Protein AF-A0A954K7S7-F1 (afdb_monomer)

Nearest PDB structures (foldseek):
  7drk-assembly1_B  TM=3.035E-01  e=7.568E+00  Staphylococcus aureus subsp. aureus N315

Radius of gyration: 36.59 Å; Cα contacts (8 Å, |Δi|>4): 71; chains: 1; bounding box: 50×105×91 Å

Mean predicted aligned error: 18.54 Å

Structure (mmCIF, N/CA/C/O backbone):
data_AF-A0A954K7S7-F1
#
_entry.id   AF-A0A954K7S7-F1
#
loop_
_atom_site.group_PDB
_atom_site.id
_atom_site.type_symbol
_atom_site.label_atom_id
_atom_site.label_alt_id
_atom_site.label_comp_id
_atom_site.label_asym_id
_atom_site.label_entity_id
_atom_site.label_seq_id
_atom_site.pdbx_PDB_ins_code
_atom_site.Cartn_x
_atom_site.Cartn_y
_atom_site.Cartn_z
_atom_site.occupancy
_atom_site.B_iso_or_equiv
_atom_site.auth_seq_id
_atom_site.auth_comp_id
_atom_site.auth_asym_id
_atom_site.auth_atom_id
_atom_site.pdbx_PDB_model_num
ATOM 1 N N . MET A 1 1 ? 0.481 -88.539 0.324 1.00 38.28 1 MET A N 1
ATOM 2 C CA . MET A 1 1 ? 1.308 -88.584 1.543 1.00 38.28 1 MET A CA 1
ATOM 3 C C . MET A 1 1 ? 0.920 -87.387 2.397 1.00 38.28 1 MET A C 1
ATOM 5 O O . MET A 1 1 ? 1.025 -86.271 1.916 1.00 38.28 1 MET A O 1
ATOM 9 N N . THR A 1 2 ? 0.367 -87.703 3.575 1.00 41.34 2 THR A N 1
ATOM 10 C CA . THR A 1 2 ? 0.118 -86.882 4.782 1.00 41.34 2 THR A CA 1
ATOM 11 C C . THR A 1 2 ? -0.777 -85.637 4.695 1.00 41.34 2 THR A C 1
ATOM 13 O O . THR A 1 2 ? -0.313 -84.529 4.446 1.00 41.34 2 THR A O 1
ATOM 16 N N . SER A 1 3 ? -2.054 -85.866 5.031 1.00 39.00 3 SER A N 1
ATOM 17 C CA . SER A 1 3 ? -2.906 -84.976 5.835 1.00 39.00 3 SER A CA 1
ATOM 18 C C . SER A 1 3 ? -2.349 -84.777 7.249 1.00 39.00 3 SER A C 1
ATOM 20 O O . SER A 1 3 ? -1.896 -85.757 7.835 1.00 39.00 3 SER A O 1
ATOM 22 N N . THR A 1 4 ? -2.490 -83.555 7.776 1.00 44.28 4 THR A N 1
ATOM 23 C CA . THR A 1 4 ? -2.640 -83.133 9.198 1.00 44.28 4 THR A CA 1
ATOM 24 C C . THR A 1 4 ? -2.685 -81.598 9.145 1.00 44.28 4 THR A C 1
ATOM 26 O O . THR A 1 4 ? -1.728 -81.009 8.659 1.00 44.28 4 THR A O 1
ATOM 29 N N . ASP A 1 5 ? -3.783 -80.870 9.343 1.00 40.69 5 ASP A N 1
ATOM 30 C CA . ASP A 1 5 ? -4.773 -80.799 10.431 1.00 40.69 5 ASP A CA 1
ATOM 31 C C . ASP A 1 5 ? -4.223 -80.209 11.751 1.00 40.69 5 ASP A C 1
ATOM 33 O O . ASP A 1 5 ? -3.168 -80.6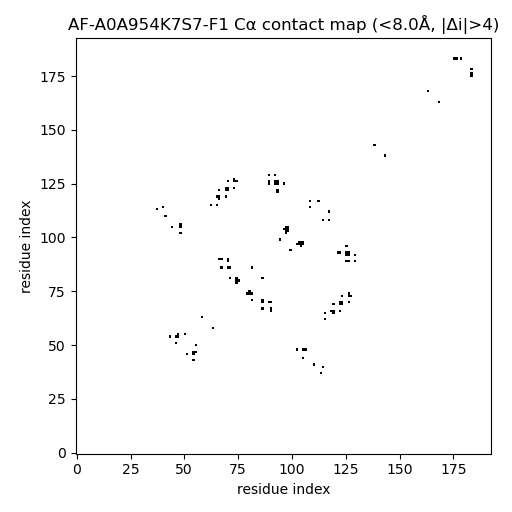40 12.216 1.00 40.69 5 ASP A O 1
ATOM 37 N N . PHE A 1 6 ? -5.008 -79.278 12.329 1.00 40.19 6 PHE A N 1
ATOM 38 C CA . PHE A 1 6 ? -4.901 -78.545 13.620 1.00 40.19 6 PHE A CA 1
ATOM 39 C C . PHE A 1 6 ? -4.020 -77.268 13.740 1.00 40.19 6 PHE A C 1
ATOM 41 O O . PHE A 1 6 ? -2.919 -77.220 13.198 1.00 40.19 6 PHE A O 1
ATOM 48 N N . PRO A 1 7 ? -4.382 -76.291 14.614 1.00 52.44 7 PRO A N 1
ATOM 49 C CA . PRO A 1 7 ? -5.720 -75.734 14.876 1.00 52.44 7 PRO A CA 1
ATOM 50 C C . PRO A 1 7 ? -5.762 -74.193 15.045 1.00 52.44 7 PRO A C 1
ATOM 52 O O . PRO A 1 7 ? -4.754 -73.518 15.244 1.00 52.44 7 PRO A O 1
ATOM 55 N N . VAL A 1 8 ? -6.991 -73.666 15.036 1.00 54.22 8 VAL A N 1
ATOM 56 C CA . VAL A 1 8 ? -7.393 -72.380 15.634 1.00 54.22 8 VAL A CA 1
ATOM 57 C C . VAL A 1 8 ? -6.948 -72.345 17.100 1.00 54.22 8 VAL A C 1
ATOM 59 O O . VAL A 1 8 ? -7.279 -73.262 17.852 1.00 54.22 8 VAL A O 1
ATOM 62 N N . LEU A 1 9 ? -6.210 -71.305 17.494 1.00 50.41 9 LEU A N 1
ATOM 63 C CA . LEU A 1 9 ? -5.845 -71.046 18.884 1.00 50.41 9 LEU A CA 1
ATOM 64 C C . LEU A 1 9 ? -6.322 -69.648 19.286 1.00 50.41 9 LEU A C 1
ATOM 66 O O . LEU A 1 9 ? -6.075 -68.670 18.582 1.00 50.41 9 LEU A O 1
ATOM 70 N N . ASP A 1 10 ? -7.032 -69.651 20.408 1.00 47.59 10 ASP A N 1
ATOM 71 C CA . ASP A 1 10 ? -7.732 -68.583 21.109 1.00 47.59 10 ASP A CA 1
ATOM 72 C C . ASP A 1 10 ? -7.080 -67.193 21.114 1.00 47.59 10 ASP A C 1
ATOM 74 O O . ASP A 1 10 ? -5.886 -67.027 21.375 1.00 47.59 10 ASP A O 1
ATOM 78 N N . ASP A 1 11 ? -7.943 -66.185 20.956 1.00 51.22 11 ASP A N 1
ATOM 79 C CA . ASP A 1 11 ? -7.714 -64.820 21.425 1.00 51.22 11 ASP A CA 1
ATOM 80 C C . ASP A 1 11 ? -7.413 -64.816 22.938 1.00 51.22 11 ASP A C 1
ATOM 82 O O . ASP A 1 11 ? -8.237 -65.281 23.733 1.00 51.22 11 ASP A O 1
ATOM 86 N N . PRO A 1 12 ? -6.291 -64.231 23.392 1.00 61.72 12 PRO A N 1
ATOM 87 C CA . PRO A 1 12 ? -6.108 -63.932 24.803 1.00 61.72 12 PRO A CA 1
ATOM 88 C C . PRO A 1 12 ? -6.821 -62.616 25.177 1.00 61.72 12 PRO A C 1
ATOM 90 O O . PRO A 1 12 ? -6.594 -61.587 24.532 1.00 61.72 12 PRO A O 1
ATOM 93 N N . PRO A 1 13 ? -7.608 -62.569 26.270 1.00 51.72 13 PRO A N 1
ATOM 94 C CA . PRO A 1 13 ? -8.075 -61.312 26.830 1.00 51.72 13 PRO A CA 1
ATOM 95 C C . PRO A 1 13 ? -6.930 -60.708 27.650 1.00 51.72 13 PRO A C 1
ATOM 97 O O . PRO A 1 13 ? -6.697 -61.087 28.795 1.00 51.72 13 PRO A O 1
ATOM 100 N N . SER A 1 14 ? -6.174 -59.782 27.060 1.00 48.06 14 SER A N 1
ATOM 101 C CA . SER A 1 14 ? -5.171 -59.013 27.801 1.00 48.06 14 SER A CA 1
ATOM 102 C C . SER A 1 14 ? -5.760 -57.680 28.244 1.00 48.06 14 SER A C 1
ATOM 104 O O . SER A 1 14 ? -5.663 -56.668 27.548 1.00 48.06 14 SER A O 1
ATOM 106 N N . ASP A 1 15 ? -6.333 -57.697 29.444 1.00 50.06 15 ASP A N 1
ATOM 107 C CA . ASP A 1 15 ? -6.562 -56.519 30.273 1.00 50.06 15 ASP A CA 1
ATOM 108 C C . ASP A 1 15 ? -5.266 -55.698 30.402 1.00 50.06 15 ASP A C 1
ATOM 110 O O . ASP A 1 15 ? -4.279 -56.130 30.999 1.00 50.06 15 ASP A O 1
ATOM 114 N N . ALA A 1 16 ? -5.269 -54.483 29.853 1.00 43.47 16 ALA A N 1
ATOM 115 C CA . ALA A 1 16 ? -4.282 -53.454 30.158 1.00 43.47 16 ALA A CA 1
ATOM 116 C C . ALA A 1 16 ? -4.992 -52.092 30.246 1.00 43.47 16 ALA A C 1
ATOM 118 O O . ALA A 1 16 ? -5.377 -51.521 29.219 1.00 43.47 16 ALA A O 1
ATOM 119 N N . PRO A 1 17 ? -5.165 -51.520 31.452 1.00 42.56 17 PRO A N 1
ATOM 120 C CA . PRO A 1 17 ? -5.790 -50.220 31.610 1.00 42.56 17 PRO A CA 1
ATOM 121 C C . PRO A 1 17 ? -4.769 -49.133 31.260 1.00 42.56 17 PRO A C 1
ATOM 123 O O . PRO A 1 17 ? -4.011 -48.657 32.105 1.00 42.56 17 PRO A O 1
ATOM 126 N N . THR A 1 18 ? -4.750 -48.686 30.005 1.00 51.69 18 THR A N 1
ATOM 127 C CA . THR A 1 18 ? -4.077 -47.428 29.666 1.00 51.69 18 THR A CA 1
ATOM 128 C C . THR A 1 18 ? -4.990 -46.266 30.029 1.00 51.69 18 THR A C 1
ATOM 130 O O . THR A 1 18 ? -5.905 -45.873 29.309 1.00 51.69 18 THR A O 1
ATOM 133 N N . ARG A 1 19 ? -4.706 -45.718 31.210 1.00 42.03 19 ARG A N 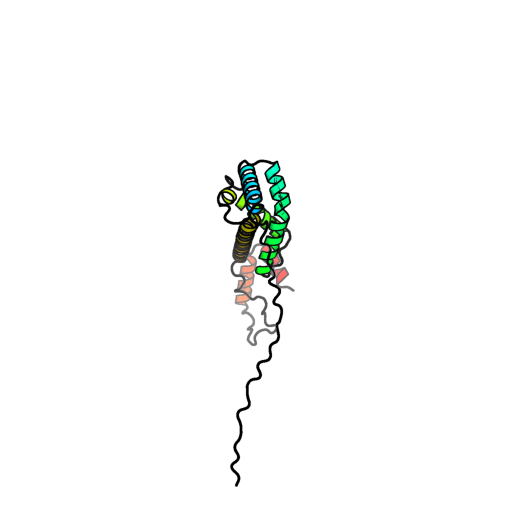1
ATOM 134 C CA . ARG A 1 19 ? -5.168 -44.440 31.751 1.00 42.03 19 ARG A CA 1
ATOM 135 C C . ARG A 1 19 ? -5.074 -43.333 30.687 1.00 42.03 19 ARG A C 1
ATOM 137 O O . ARG A 1 19 ? -4.078 -42.616 30.610 1.00 42.03 19 ARG A O 1
ATOM 144 N N . ARG A 1 20 ? -6.119 -43.155 29.870 1.00 37.41 20 ARG A N 1
ATOM 145 C CA . ARG A 1 20 ? -6.323 -41.921 29.102 1.00 37.41 20 ARG A CA 1
ATOM 146 C C . ARG A 1 20 ? -6.658 -40.834 30.108 1.00 37.41 20 ARG A C 1
ATOM 148 O O . ARG A 1 20 ? -7.805 -40.674 30.507 1.00 37.41 20 ARG A O 1
ATOM 155 N N . SER A 1 21 ? -5.635 -40.095 30.525 1.00 41.69 21 SER A N 1
ATOM 156 C CA . SER A 1 21 ? -5.804 -38.792 31.153 1.00 41.69 21 SER A CA 1
ATOM 157 C C . SER A 1 21 ? -6.687 -37.945 30.240 1.00 41.69 21 SER A C 1
ATOM 159 O O . SER A 1 21 ? -6.243 -37.441 29.207 1.00 41.69 21 SER A O 1
ATOM 161 N N . SER A 1 22 ? -7.955 -37.818 30.613 1.00 41.53 22 SER A N 1
ATOM 162 C CA . SER A 1 22 ? -8.876 -36.811 30.120 1.00 41.53 22 SER A CA 1
ATOM 163 C C . SER A 1 22 ? -8.246 -35.453 30.398 1.00 41.53 22 SER A C 1
ATOM 165 O O . SER A 1 22 ? -8.352 -34.902 31.494 1.00 41.53 22 SER A O 1
ATOM 167 N N . LYS A 1 23 ? -7.526 -34.927 29.405 1.00 46.34 23 LYS A N 1
ATOM 168 C CA . LYS A 1 23 ? -7.083 -33.541 29.391 1.00 46.34 23 LYS A CA 1
ATOM 169 C C . LYS A 1 23 ? -8.346 -32.715 29.204 1.00 46.34 23 LYS A C 1
ATOM 171 O O . LYS A 1 23 ? -8.758 -32.441 28.080 1.00 46.34 23 LYS A O 1
ATOM 176 N N . VAL A 1 24 ? -8.991 -32.396 30.326 1.00 44.69 24 VAL A N 1
ATOM 177 C CA . VAL A 1 24 ? -9.992 -31.340 30.432 1.00 44.69 24 VAL A CA 1
ATOM 178 C C . VAL A 1 24 ? -9.296 -30.089 29.919 1.00 44.69 24 VAL A C 1
ATOM 180 O O . VAL A 1 24 ? -8.494 -29.451 30.599 1.00 44.69 24 VAL A O 1
ATOM 183 N N . ARG A 1 25 ? -9.503 -29.813 28.633 1.00 40.50 25 ARG A N 1
ATOM 184 C CA . ARG A 1 25 ? -9.067 -28.588 27.994 1.00 40.50 25 ARG A CA 1
ATOM 185 C C . ARG A 1 25 ? -9.953 -27.514 28.594 1.00 40.50 25 ARG A C 1
ATOM 187 O O . ARG A 1 25 ? -11.083 -27.342 28.155 1.00 40.50 25 ARG A O 1
ATOM 194 N N . HIS A 1 26 ? -9.437 -26.849 29.623 1.00 41.00 26 HIS A N 1
ATOM 195 C CA . HIS A 1 26 ? -9.965 -25.590 30.118 1.00 41.00 26 HIS A CA 1
ATOM 196 C C . HIS A 1 26 ? -10.093 -24.624 28.929 1.00 41.00 26 HIS A C 1
ATOM 198 O O . HIS A 1 26 ? -9.141 -23.952 28.538 1.00 41.00 26 HIS A O 1
ATOM 204 N N . GLN A 1 27 ? -11.270 -24.599 28.306 1.00 49.34 27 GLN A N 1
ATOM 205 C CA . GLN A 1 27 ? -11.765 -23.447 27.572 1.00 49.34 27 GLN A CA 1
ATOM 206 C C . GLN A 1 27 ? -12.216 -22.462 28.643 1.00 49.34 27 GLN A C 1
ATOM 208 O O . GLN A 1 27 ? -13.353 -22.489 29.092 1.00 49.34 27 GLN A O 1
ATOM 213 N N . SER A 1 28 ? -11.285 -21.657 29.136 1.00 44.16 28 SER A N 1
ATOM 214 C CA . SER A 1 28 ? -11.618 -20.526 29.989 1.00 44.16 28 SER A CA 1
ATOM 215 C C . SER A 1 28 ? -10.885 -19.311 29.441 1.00 44.16 28 SER A C 1
ATOM 217 O O . SER A 1 28 ? -9.656 -19.295 29.399 1.00 44.16 28 SER A O 1
ATOM 219 N N . GLY A 1 29 ? -11.651 -18.331 28.953 1.00 46.59 29 GLY A N 1
ATOM 220 C CA . GLY A 1 29 ? -11.182 -16.947 28.858 1.00 46.59 29 GLY A CA 1
ATOM 221 C C . GLY A 1 29 ? -10.857 -16.356 27.482 1.00 46.59 29 GLY A C 1
ATOM 222 O O . GLY A 1 29 ? -10.089 -15.402 27.447 1.00 46.59 29 GLY A O 1
ATOM 223 N N . LYS A 1 30 ? -11.402 -16.848 26.356 1.00 46.50 30 LYS A N 1
ATOM 224 C CA . LYS A 1 30 ? -11.170 -16.204 25.036 1.00 46.50 30 LYS A CA 1
ATOM 225 C C . LYS A 1 30 ? -12.307 -15.323 24.510 1.00 46.50 30 LYS A C 1
ATOM 227 O O . LYS A 1 30 ? -12.069 -14.531 23.606 1.00 46.50 30 LYS A O 1
ATOM 232 N N . GLU A 1 31 ? -13.505 -15.404 25.082 1.00 47.97 31 GLU A N 1
ATOM 233 C CA . GLU A 1 31 ? -14.674 -14.692 24.540 1.00 47.97 31 GLU A CA 1
ATOM 234 C C . GLU A 1 31 ? -14.744 -13.218 24.983 1.00 47.97 31 GLU A C 1
ATOM 236 O O . GLU A 1 31 ? -15.082 -12.361 24.172 1.00 47.97 31 GLU A O 1
ATOM 241 N N . ASN A 1 32 ? -14.288 -12.871 26.195 1.00 48.09 32 ASN A N 1
ATOM 242 C CA . ASN A 1 32 ? -14.357 -11.482 26.683 1.00 48.09 32 ASN A CA 1
ATOM 243 C C . ASN A 1 32 ? -13.282 -10.532 26.117 1.00 48.09 32 ASN A C 1
ATOM 245 O O . ASN A 1 32 ? -13.465 -9.321 26.172 1.00 48.09 32 ASN A O 1
ATOM 249 N N . GLN A 1 33 ? -12.171 -11.039 25.569 1.00 52.75 33 GLN A N 1
ATOM 250 C CA . GLN A 1 33 ? -11.109 -10.186 25.003 1.00 52.75 33 GLN A CA 1
ATOM 251 C C . GLN A 1 33 ? -11.363 -9.801 23.539 1.00 52.75 33 GLN A C 1
ATOM 253 O O . GLN A 1 33 ? -10.860 -8.777 23.083 1.00 52.75 33 GLN A O 1
ATOM 258 N N . SER A 1 34 ? -12.150 -10.594 22.801 1.00 58.75 34 SER A N 1
ATOM 259 C CA . SER A 1 34 ? -12.423 -10.320 21.383 1.00 58.75 34 SER A CA 1
ATOM 260 C C . SER A 1 34 ? -13.310 -9.085 21.202 1.00 58.75 34 SER A C 1
ATOM 262 O O . SER A 1 34 ? -13.047 -8.275 20.323 1.00 58.75 34 SER A O 1
ATOM 264 N N . GLY A 1 35 ? -14.312 -8.893 22.068 1.00 64.38 35 GLY A N 1
ATOM 265 C CA . GLY A 1 35 ? -15.250 -7.771 21.950 1.00 64.38 35 GLY A CA 1
ATOM 266 C C . GLY A 1 35 ? -14.629 -6.396 22.223 1.00 64.38 35 GLY A C 1
ATOM 267 O O . GLY A 1 35 ? -14.977 -5.428 21.551 1.00 64.38 35 GLY A O 1
ATOM 268 N N . ALA A 1 36 ? -13.686 -6.310 23.168 1.00 72.44 36 ALA A N 1
ATOM 269 C CA . ALA A 1 36 ? -13.009 -5.055 23.502 1.00 72.44 36 ALA A CA 1
ATOM 270 C C . ALA A 1 36 ? -12.091 -4.581 22.362 1.00 72.44 36 ALA A C 1
ATOM 272 O O . ALA A 1 36 ? -12.186 -3.432 21.934 1.00 72.44 36 ALA A O 1
ATOM 273 N N . GLY A 1 37 ? -11.278 -5.487 21.803 1.00 78.38 37 GLY A N 1
ATOM 274 C CA . GLY A 1 37 ? -10.394 -5.162 20.679 1.00 78.38 37 GLY A CA 1
ATOM 275 C C . GLY A 1 37 ? -11.158 -4.767 19.411 1.00 78.38 37 GLY A C 1
ATOM 276 O O . GLY A 1 37 ? -10.755 -3.840 18.712 1.00 78.38 37 GLY A O 1
ATOM 277 N N . ASP A 1 38 ? -12.298 -5.409 19.141 1.00 83.25 38 ASP A N 1
ATOM 278 C CA . ASP A 1 38 ? -13.146 -5.058 17.997 1.00 83.25 38 ASP A CA 1
ATOM 279 C C . ASP A 1 38 ? -13.780 -3.663 18.160 1.00 83.25 38 ASP A C 1
ATOM 281 O O . ASP A 1 38 ? -13.953 -2.933 17.180 1.00 83.25 38 ASP A O 1
ATOM 285 N N . GLN A 1 39 ? -14.123 -3.263 19.389 1.00 85.56 39 GLN A N 1
ATOM 286 C CA . GLN A 1 39 ? -14.653 -1.929 19.680 1.00 85.56 39 GLN A CA 1
ATOM 287 C C . GLN A 1 39 ? -13.574 -0.843 19.549 1.00 85.56 39 GLN A C 1
ATOM 289 O O . GLN A 1 39 ? -13.838 0.204 18.953 1.00 85.56 39 GLN A O 1
ATOM 294 N N . GLU A 1 40 ? -12.363 -1.104 20.043 1.00 90.56 40 GLU A N 1
ATOM 295 C CA . GLU A 1 40 ? -11.205 -0.218 19.884 1.00 90.56 40 GLU A CA 1
ATOM 296 C C . GLU A 1 40 ? -10.834 -0.033 18.405 1.00 90.56 40 GLU A C 1
ATOM 298 O O . GLU A 1 40 ? -10.664 1.099 17.952 1.00 90.56 40 GLU A O 1
ATOM 303 N N . GLU A 1 41 ? -10.796 -1.116 17.616 1.00 91.25 41 GLU A N 1
ATOM 304 C CA . GLU A 1 41 ? -10.505 -1.052 16.175 1.00 91.25 41 GLU A CA 1
ATOM 305 C C . GLU A 1 41 ? -11.566 -0.226 15.427 1.00 91.25 41 GLU A C 1
ATOM 307 O O . GLU A 1 41 ? -11.232 0.612 14.587 1.00 91.25 41 GLU A O 1
ATOM 312 N N . ARG A 1 42 ? -12.852 -0.377 15.774 1.00 90.25 42 ARG A N 1
ATOM 313 C CA . ARG A 1 42 ? -13.930 0.454 15.207 1.00 90.25 42 ARG A CA 1
ATOM 314 C C . ARG A 1 42 ? -13.780 1.925 15.580 1.00 90.25 42 ARG A C 1
ATOM 316 O O . ARG A 1 42 ? -13.957 2.785 14.718 1.00 90.25 42 ARG A O 1
ATOM 323 N N . GLN A 1 43 ? -13.464 2.229 16.838 1.00 92.00 43 GLN A N 1
ATOM 324 C CA . GLN A 1 43 ? -13.265 3.605 17.290 1.00 92.00 43 GLN A CA 1
ATOM 325 C C . GLN A 1 43 ? -12.070 4.254 16.586 1.00 92.00 43 GLN A C 1
ATOM 327 O O . GLN A 1 43 ? -12.181 5.386 16.115 1.00 92.00 43 GLN A O 1
ATOM 332 N N . PHE A 1 44 ? -10.969 3.519 16.445 1.00 93.62 44 PHE A N 1
ATOM 333 C CA . PHE A 1 44 ? -9.791 3.948 15.700 1.00 93.62 44 PHE A CA 1
ATOM 334 C C . PHE A 1 44 ? -10.132 4.295 14.241 1.00 93.62 44 PHE A C 1
ATOM 336 O O . PHE A 1 44 ? -9.780 5.369 13.750 1.00 93.62 44 PHE A O 1
ATOM 343 N N . ILE A 1 45 ? -10.912 3.448 13.563 1.00 92.75 45 ILE A N 1
ATOM 344 C CA . ILE A 1 45 ? -11.361 3.704 12.186 1.00 92.75 45 ILE A CA 1
ATOM 345 C C . ILE A 1 45 ? -12.280 4.928 12.108 1.00 92.75 45 ILE A C 1
ATOM 347 O O . ILE A 1 45 ? -12.149 5.731 11.187 1.00 92.75 45 ILE A O 1
ATOM 351 N N . LEU A 1 46 ? -13.184 5.120 13.073 1.00 92.50 46 LEU A N 1
ATOM 352 C CA . LEU A 1 46 ? -14.037 6.312 13.118 1.00 92.50 46 LEU A CA 1
ATOM 353 C C . LEU A 1 46 ? -13.224 7.603 13.271 1.00 92.50 46 LEU A C 1
ATOM 355 O O . LEU A 1 46 ? -13.583 8.616 12.672 1.00 92.50 46 LEU A O 1
ATOM 359 N N . LEU A 1 47 ? -12.141 7.584 14.051 1.00 93.31 47 LEU A N 1
ATOM 360 C CA . LEU A 1 47 ? -11.247 8.735 14.188 1.00 93.31 47 LEU A CA 1
ATOM 361 C C . LEU A 1 47 ? -10.448 8.992 12.901 1.00 93.31 47 LEU A C 1
ATOM 363 O O . LEU A 1 47 ? -10.361 10.139 12.459 1.00 93.31 47 LEU A O 1
ATOM 367 N N . LEU A 1 48 ? -9.966 7.936 12.236 1.00 92.69 48 LEU A N 1
ATOM 368 C CA . LEU A 1 48 ? -9.354 8.045 10.906 1.00 92.69 48 LEU A CA 1
ATOM 369 C C . LEU A 1 48 ? -10.316 8.645 9.873 1.00 92.69 48 LEU A C 1
ATOM 371 O O . LEU A 1 48 ? -9.927 9.532 9.115 1.00 92.69 48 LEU A O 1
ATOM 375 N N . LEU A 1 49 ? -11.58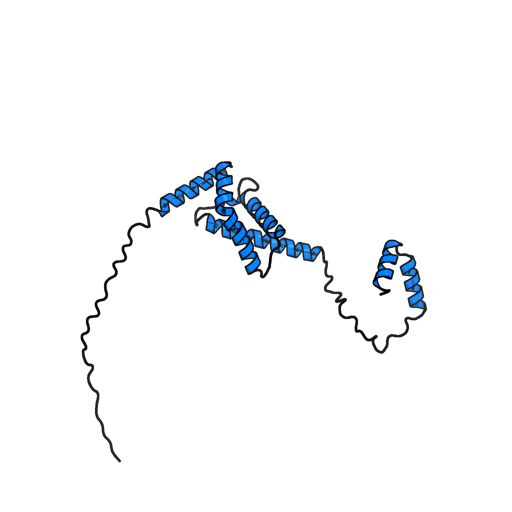6 8.224 9.875 1.00 91.88 49 LEU A N 1
ATOM 376 C CA . LEU A 1 49 ? -12.630 8.774 9.001 1.00 91.88 49 LEU A CA 1
ATOM 377 C C . LEU A 1 49 ? -12.908 10.262 9.258 1.00 91.88 49 LEU A C 1
ATOM 379 O O . LEU A 1 49 ? -13.291 10.984 8.341 1.00 91.88 49 LEU A O 1
ATOM 383 N N . LYS A 1 50 ? -12.671 10.738 10.484 1.00 92.06 50 LYS A N 1
ATOM 384 C CA . LYS A 1 50 ? -12.746 12.160 10.850 1.00 92.06 50 LYS A CA 1
ATOM 385 C C . LYS A 1 50 ? -11.481 12.951 10.501 1.00 92.06 50 LYS A C 1
ATOM 387 O O . LYS A 1 50 ? -11.429 14.138 10.808 1.00 92.06 50 LYS A O 1
ATOM 392 N N . ARG A 1 51 ? -10.484 12.326 9.858 1.00 89.25 51 ARG A N 1
ATOM 393 C CA . ARG A 1 51 ? -9.174 12.922 9.537 1.00 89.25 51 ARG A CA 1
ATOM 394 C C . ARG A 1 51 ? -8.438 13.443 10.776 1.00 89.25 51 ARG A C 1
ATOM 396 O O . ARG A 1 51 ? -7.741 14.452 10.706 1.00 89.25 51 ARG A O 1
ATOM 403 N N . ASP A 1 52 ? -8.594 12.757 11.907 1.00 92.25 52 ASP A N 1
ATOM 404 C CA . ASP A 1 52 ? -7.864 13.094 13.126 1.00 92.25 52 ASP A CA 1
ATOM 405 C C . ASP A 1 52 ? -6.341 12.888 12.927 1.00 92.25 52 ASP A C 1
ATOM 407 O O . ASP A 1 52 ? -5.917 11.772 12.602 1.00 92.25 52 ASP A O 1
ATOM 411 N N . PRO A 1 53 ? -5.495 13.920 13.128 1.00 90.38 53 PRO A N 1
ATOM 412 C CA . PRO A 1 53 ? -4.056 13.827 12.865 1.00 90.38 53 PRO A CA 1
ATOM 413 C C . PRO A 1 53 ? -3.324 12.802 13.738 1.00 90.38 53 PRO A C 1
ATOM 415 O O . PRO A 1 53 ? -2.344 12.203 13.298 1.00 90.38 53 PRO A O 1
ATOM 418 N N . ARG A 1 54 ? -3.781 12.584 14.979 1.00 94.38 54 ARG A N 1
ATOM 419 C CA . ARG A 1 54 ? -3.153 11.611 15.887 1.00 94.38 54 ARG A CA 1
ATOM 420 C C . ARG A 1 54 ? -3.407 10.190 15.406 1.00 94.38 54 ARG A C 1
ATOM 422 O O . ARG A 1 54 ? -2.474 9.400 15.317 1.00 94.38 54 ARG A O 1
ATOM 429 N N . SER A 1 55 ? -4.648 9.913 15.023 1.00 93.50 55 SER A N 1
ATOM 430 C CA . SER A 1 55 ? -5.065 8.617 14.488 1.00 93.50 55 SER A CA 1
ATOM 431 C C . SER A 1 55 ? -4.364 8.298 13.168 1.00 93.50 55 SER A C 1
ATOM 433 O O . SER A 1 55 ? -4.014 7.148 12.917 1.00 93.50 55 SER A O 1
ATOM 435 N N . TRP A 1 56 ? -4.103 9.316 12.340 1.00 92.69 56 TRP A N 1
ATOM 436 C CA . TRP A 1 56 ? -3.270 9.175 11.145 1.00 92.69 56 TRP A CA 1
ATOM 437 C C . TRP A 1 56 ? -1.838 8.736 11.476 1.00 92.69 56 TRP A C 1
ATOM 439 O O . TRP A 1 56 ? -1.359 7.754 10.911 1.00 92.69 56 TRP A O 1
ATOM 449 N N . ASN A 1 57 ? -1.165 9.421 12.404 1.00 95.00 57 ASN A N 1
ATOM 450 C CA . ASN A 1 57 ? 0.200 9.057 12.797 1.00 95.00 57 ASN A CA 1
ATOM 451 C C . ASN A 1 57 ? 0.253 7.641 13.384 1.00 95.00 57 ASN A C 1
ATOM 453 O O . ASN A 1 57 ? 1.110 6.849 13.003 1.00 95.00 57 ASN A O 1
ATOM 457 N N . GLU A 1 58 ? -0.717 7.299 14.234 1.00 96.00 58 GLU A N 1
ATOM 458 C CA . GLU A 1 58 ? -0.866 5.952 14.790 1.00 96.00 58 GLU A CA 1
ATOM 459 C C . GLU A 1 58 ? -1.098 4.901 13.691 1.00 96.00 58 GLU A C 1
ATOM 461 O O . GLU A 1 58 ? -0.559 3.798 13.769 1.00 96.00 58 GLU A O 1
ATOM 466 N N . PHE A 1 59 ? -1.860 5.221 12.637 1.00 95.50 59 PHE A N 1
ATOM 467 C CA . PHE A 1 59 ? -2.048 4.327 11.492 1.00 95.50 59 PHE A CA 1
ATOM 468 C C . PHE A 1 59 ? -0.735 4.056 10.763 1.00 95.50 59 PHE A C 1
ATOM 470 O O . PHE A 1 59 ? -0.421 2.894 10.494 1.00 95.50 59 PHE A O 1
ATOM 477 N N . VAL A 1 60 ? 0.023 5.108 10.450 1.00 95.12 60 VAL A N 1
ATOM 478 C CA . VAL A 1 60 ? 1.308 4.974 9.756 1.00 95.12 60 VAL A CA 1
ATOM 479 C C . VAL A 1 60 ? 2.268 4.150 10.611 1.00 95.12 60 VAL A C 1
ATOM 481 O O . VAL A 1 60 ? 2.728 3.109 10.155 1.00 95.12 60 VAL A O 1
ATOM 484 N N . GLU A 1 61 ? 2.463 4.511 11.878 1.00 96.12 61 GLU A N 1
ATOM 485 C CA . GLU A 1 61 ? 3.358 3.791 12.794 1.00 96.12 61 GLU A CA 1
ATOM 486 C C . GLU A 1 61 ? 2.974 2.308 12.947 1.00 96.12 61 GLU A C 1
ATOM 488 O O . GLU A 1 61 ? 3.828 1.416 12.925 1.00 96.12 61 GLU A O 1
ATOM 493 N N . ARG A 1 62 ? 1.672 2.014 13.051 1.00 95.94 62 ARG A N 1
ATOM 494 C CA . ARG A 1 62 ? 1.172 0.646 13.234 1.00 95.94 62 ARG A CA 1
ATOM 495 C C . ARG A 1 62 ? 1.281 -0.206 11.971 1.00 95.94 62 ARG A C 1
ATOM 497 O O . ARG A 1 62 ? 1.521 -1.412 12.076 1.00 95.94 62 ARG A O 1
ATOM 504 N N . TYR A 1 63 ? 1.047 0.371 10.793 1.00 97.06 63 TYR A N 1
ATOM 505 C CA . TYR A 1 63 ? 0.827 -0.405 9.570 1.00 97.06 63 TYR A CA 1
ATOM 506 C C . TYR A 1 63 ? 1.865 -0.202 8.469 1.00 97.06 63 TYR A C 1
ATOM 508 O O . TYR A 1 63 ? 1.887 -1.018 7.549 1.00 97.06 63 TYR A O 1
ATOM 516 N N . GLU A 1 64 ? 2.764 0.776 8.557 1.00 96.19 64 GLU A N 1
ATOM 517 C CA . GLU A 1 64 ? 3.819 1.003 7.560 1.00 96.19 64 GLU A CA 1
ATOM 518 C C . GLU A 1 64 ? 4.629 -0.273 7.301 1.00 96.19 64 GLU A C 1
ATOM 520 O O . GLU A 1 64 ? 4.726 -0.748 6.167 1.00 96.19 64 GLU A O 1
ATOM 525 N N . ARG A 1 65 ? 5.122 -0.917 8.367 1.00 97.75 65 ARG A N 1
ATOM 526 C CA . ARG A 1 65 ? 5.899 -2.158 8.237 1.00 97.75 65 ARG A CA 1
ATOM 527 C C . ARG A 1 65 ? 5.090 -3.287 7.594 1.00 97.75 65 ARG A C 1
ATOM 529 O O . ARG A 1 65 ? 5.640 -4.094 6.843 1.00 97.75 65 ARG A O 1
ATOM 536 N N . LEU A 1 66 ? 3.787 -3.362 7.874 1.00 98.06 66 LEU A N 1
ATOM 537 C CA . LEU A 1 66 ? 2.888 -4.338 7.249 1.00 98.06 66 LEU A CA 1
ATOM 538 C C . LEU A 1 66 ? 2.725 -4.046 5.756 1.00 98.06 66 LEU A C 1
ATOM 540 O O . LEU A 1 66 ? 2.820 -4.968 4.948 1.00 98.06 66 LEU A O 1
ATOM 544 N N . ILE A 1 67 ? 2.512 -2.784 5.392 1.00 98.19 67 ILE A N 1
ATOM 545 C CA . ILE A 1 67 ? 2.354 -2.351 4.004 1.00 98.19 67 ILE A CA 1
ATOM 546 C C . ILE A 1 67 ? 3.623 -2.688 3.217 1.00 98.19 67 ILE A C 1
ATOM 548 O O . ILE A 1 67 ? 3.550 -3.445 2.250 1.00 98.19 67 ILE A O 1
ATOM 552 N N . ILE A 1 68 ? 4.791 -2.235 3.679 1.00 98.31 68 ILE A N 1
ATOM 553 C CA . ILE A 1 68 ? 6.076 -2.468 3.001 1.00 98.31 68 ILE A CA 1
ATOM 554 C C . ILE A 1 68 ? 6.367 -3.967 2.875 1.00 98.31 68 ILE A C 1
ATOM 556 O O . ILE A 1 68 ? 6.663 -4.464 1.787 1.00 98.31 68 ILE A O 1
ATOM 560 N N . SER A 1 69 ? 6.239 -4.729 3.967 1.00 98.25 69 SER A N 1
ATOM 561 C CA . SER A 1 69 ? 6.503 -6.173 3.926 1.00 98.25 69 SER A CA 1
ATOM 562 C C . SER A 1 69 ? 5.549 -6.921 2.992 1.00 98.25 69 SER A C 1
ATOM 564 O O . SER A 1 69 ? 5.976 -7.858 2.311 1.00 98.25 69 SER A O 1
ATOM 566 N N . ARG A 1 70 ? 4.282 -6.494 2.894 1.00 98.56 70 ARG A N 1
ATOM 567 C CA . ARG A 1 70 ? 3.312 -7.076 1.962 1.00 98.56 70 ARG A CA 1
ATOM 568 C C . ARG A 1 70 ? 3.585 -6.686 0.511 1.00 98.56 70 ARG A C 1
ATOM 570 O O . ARG A 1 70 ? 3.422 -7.551 -0.351 1.00 98.56 70 ARG A O 1
ATOM 577 N N . ILE A 1 71 ? 4.029 -5.459 0.231 1.00 98.44 71 ILE A N 1
ATOM 578 C CA . ILE A 1 71 ? 4.497 -5.048 -1.106 1.00 98.44 71 ILE A CA 1
ATOM 579 C C . ILE A 1 71 ? 5.645 -5.969 -1.534 1.00 98.44 71 ILE A C 1
ATOM 581 O O . ILE A 1 71 ? 5.546 -6.645 -2.556 1.00 98.44 71 ILE A O 1
ATOM 585 N N . LEU A 1 72 ? 6.676 -6.101 -0.695 1.00 98.31 72 LEU A N 1
ATOM 586 C CA . LEU A 1 72 ? 7.830 -6.967 -0.955 1.00 98.31 72 LEU A CA 1
ATOM 587 C C . LEU A 1 72 ? 7.442 -8.440 -1.136 1.00 98.31 72 LEU A C 1
ATOM 589 O O . LEU A 1 72 ? 7.999 -9.135 -1.983 1.00 98.31 72 LEU A O 1
ATOM 593 N N . ALA A 1 73 ? 6.509 -8.953 -0.329 1.00 98.06 73 ALA A N 1
ATOM 594 C CA . ALA A 1 73 ? 5.982 -10.306 -0.503 1.00 98.06 73 ALA A CA 1
ATOM 595 C C . ALA A 1 73 ? 5.273 -10.464 -1.856 1.00 98.06 73 ALA A C 1
ATOM 597 O O . ALA A 1 73 ? 5.507 -11.443 -2.555 1.00 98.06 73 ALA A O 1
ATOM 598 N N . THR A 1 74 ? 4.474 -9.475 -2.258 1.00 98.06 74 THR A N 1
ATOM 599 C CA . THR A 1 74 ? 3.745 -9.493 -3.534 1.00 98.06 74 THR A CA 1
ATOM 600 C C . THR A 1 74 ? 4.699 -9.430 -4.730 1.00 98.06 74 THR A C 1
ATOM 602 O O . THR A 1 74 ? 4.509 -10.165 -5.691 1.00 98.06 74 THR A O 1
ATOM 605 N N . CYS A 1 75 ? 5.766 -8.628 -4.668 1.00 96.81 75 CYS A N 1
ATOM 606 C CA . CYS A 1 75 ? 6.793 -8.621 -5.714 1.00 96.81 75 CYS A CA 1
ATOM 607 C C . CYS A 1 75 ? 7.504 -9.979 -5.820 1.00 96.81 75 CYS A C 1
ATOM 609 O O . CYS A 1 75 ? 7.697 -10.477 -6.925 1.00 96.81 75 CYS A O 1
ATOM 611 N N . ARG A 1 76 ? 7.805 -10.626 -4.685 1.00 97.00 76 ARG A N 1
ATOM 612 C CA . ARG A 1 76 ? 8.386 -11.980 -4.657 1.00 97.00 76 ARG A CA 1
ATOM 613 C C . ARG A 1 76 ? 7.451 -13.047 -5.231 1.00 97.00 76 ARG A C 1
ATOM 615 O O . ARG A 1 76 ? 7.925 -13.915 -5.953 1.00 97.00 76 ARG A O 1
ATOM 622 N N . GLU A 1 77 ? 6.144 -12.966 -4.959 1.00 96.44 77 GLU A N 1
ATOM 623 C CA . GLU A 1 77 ? 5.121 -13.820 -5.596 1.00 96.44 77 GLU A CA 1
ATOM 624 C C . GLU A 1 77 ? 5.143 -13.683 -7.132 1.00 96.44 77 GLU A C 1
ATOM 626 O O . GLU A 1 77 ? 4.859 -14.647 -7.836 1.00 96.44 77 GLU A O 1
ATOM 631 N N . CYS A 1 78 ? 5.511 -12.505 -7.645 1.00 94.88 78 CYS A N 1
ATOM 632 C CA . CYS A 1 78 ? 5.676 -12.220 -9.073 1.00 94.88 78 CYS A CA 1
ATOM 633 C C . CYS A 1 78 ? 7.118 -12.422 -9.581 1.00 94.88 78 CYS A C 1
ATOM 635 O O . CYS A 1 78 ? 7.443 -11.942 -10.664 1.00 94.88 78 CYS A O 1
ATOM 637 N N . SER A 1 79 ? 7.994 -13.069 -8.801 1.00 94.62 79 SER A N 1
ATOM 638 C CA . SER A 1 79 ? 9.413 -13.287 -9.132 1.00 94.62 79 SER A CA 1
ATOM 639 C C . SER A 1 79 ? 10.198 -12.004 -9.454 1.00 94.62 79 SER A C 1
ATOM 641 O O . SER A 1 79 ? 11.184 -12.038 -10.185 1.00 94.62 79 SER A O 1
ATOM 643 N N . LEU A 1 80 ? 9.785 -10.871 -8.881 1.00 92.69 80 LEU A N 1
ATOM 644 C CA . LEU A 1 80 ? 10.402 -9.562 -9.075 1.00 92.69 80 LEU A CA 1
ATOM 645 C C . LEU A 1 80 ? 11.216 -9.158 -7.841 1.00 92.69 80 LEU A C 1
ATOM 647 O O . LEU A 1 80 ? 10.722 -9.221 -6.712 1.00 92.69 80 LEU A O 1
ATOM 651 N N . SER A 1 81 ? 12.433 -8.658 -8.066 1.00 93.56 81 SER A N 1
ATOM 652 C CA . SER A 1 81 ? 13.197 -7.909 -7.064 1.00 93.56 81 SER A CA 1
ATOM 653 C C . SER A 1 81 ? 12.945 -6.411 -7.271 1.00 93.56 81 SER A C 1
ATOM 655 O O . SER A 1 81 ? 13.494 -5.839 -8.212 1.00 93.56 81 SER A O 1
ATOM 657 N N . PRO A 1 82 ? 12.075 -5.768 -6.470 1.00 93.75 82 PRO A N 1
ATOM 658 C CA . PRO A 1 82 ? 11.681 -4.388 -6.720 1.00 93.75 82 PRO A CA 1
ATOM 659 C C . PRO A 1 82 ? 12.802 -3.410 -6.324 1.00 93.75 82 PRO A C 1
ATOM 661 O O . PRO A 1 82 ? 13.369 -3.562 -5.239 1.00 93.75 82 PRO A O 1
ATOM 664 N N . PRO A 1 83 ? 13.107 -2.385 -7.144 1.00 94.25 83 PRO A N 1
ATOM 665 C CA . PRO A 1 83 ? 13.950 -1.274 -6.706 1.00 94.25 83 PRO A CA 1
ATOM 666 C C . PRO A 1 83 ? 13.237 -0.440 -5.621 1.00 94.25 83 PRO A C 1
ATOM 668 O O . PRO A 1 83 ? 12.003 -0.482 -5.551 1.00 94.25 83 PRO A O 1
ATOM 671 N N . PRO A 1 84 ? 13.972 0.342 -4.804 1.00 95.12 84 PRO A N 1
ATOM 672 C CA . PRO A 1 84 ? 13.391 1.195 -3.759 1.00 95.12 84 PRO A CA 1
ATOM 673 C C . PRO A 1 84 ? 12.258 2.096 -4.269 1.00 95.12 84 PRO A C 1
ATOM 675 O O . PRO A 1 84 ? 11.167 2.081 -3.704 1.00 95.12 84 PRO A O 1
ATOM 678 N N . ASP A 1 85 ? 12.454 2.746 -5.415 1.00 95.50 85 ASP A N 1
ATOM 679 C CA . ASP A 1 85 ? 11.478 3.655 -6.028 1.00 95.50 85 ASP A CA 1
ATOM 680 C C . ASP A 1 85 ? 10.135 2.973 -6.337 1.00 95.50 85 ASP A C 1
ATOM 682 O O . ASP A 1 85 ? 9.070 3.573 -6.218 1.00 95.50 85 ASP A O 1
ATOM 686 N N . LEU A 1 86 ? 10.155 1.688 -6.718 1.00 95.56 86 LEU A N 1
ATOM 687 C CA . LEU A 1 86 ? 8.926 0.926 -6.958 1.00 95.56 86 LEU A CA 1
ATOM 688 C C . LEU A 1 86 ? 8.176 0.640 -5.653 1.00 95.56 86 LEU A C 1
ATOM 690 O O . LEU A 1 86 ? 6.946 0.590 -5.647 1.00 95.56 86 LEU A O 1
ATOM 694 N N . ILE A 1 87 ? 8.902 0.424 -4.557 1.00 97.25 87 ILE A N 1
ATOM 695 C CA . ILE A 1 87 ? 8.295 0.206 -3.242 1.00 97.25 87 ILE A CA 1
ATOM 696 C C . ILE A 1 87 ? 7.613 1.494 -2.785 1.00 97.25 87 ILE A C 1
ATOM 698 O O . ILE A 1 87 ? 6.462 1.436 -2.351 1.00 97.25 87 ILE A O 1
ATOM 702 N N . GLU A 1 88 ? 8.288 2.635 -2.934 1.00 97.00 88 GLU A N 1
ATOM 703 C CA . GLU A 1 88 ? 7.742 3.956 -2.613 1.00 97.00 88 GLU A CA 1
ATOM 704 C C . GLU A 1 88 ? 6.510 4.284 -3.464 1.00 97.00 88 GLU A C 1
ATOM 706 O O . GLU A 1 88 ? 5.479 4.664 -2.911 1.00 97.00 88 GLU A O 1
ATOM 711 N N . GLU A 1 89 ? 6.555 4.038 -4.778 1.00 96.88 89 GLU A N 1
ATOM 712 C CA . GLU A 1 89 ? 5.394 4.212 -5.660 1.00 96.88 89 GLU A CA 1
ATOM 713 C C . GLU A 1 89 ? 4.217 3.328 -5.222 1.00 96.88 89 GLU A C 1
ATOM 715 O O . GLU A 1 89 ? 3.089 3.800 -5.086 1.00 96.88 89 GLU A O 1
ATOM 720 N N . CYS A 1 90 ? 4.469 2.046 -4.937 1.00 97.81 90 CYS A N 1
ATOM 721 C CA . CYS A 1 90 ? 3.428 1.141 -4.455 1.00 97.81 90 CYS A CA 1
ATOM 722 C C . CYS A 1 90 ? 2.842 1.602 -3.115 1.00 97.81 90 CYS A C 1
ATOM 724 O O . CYS A 1 90 ? 1.631 1.507 -2.917 1.00 97.81 90 CYS A O 1
ATOM 726 N N . ALA A 1 91 ? 3.676 2.077 -2.187 1.00 97.44 91 ALA A N 1
ATOM 727 C CA . ALA A 1 91 ? 3.230 2.579 -0.894 1.00 97.44 91 ALA A CA 1
ATOM 728 C C . ALA A 1 91 ? 2.378 3.845 -1.061 1.00 97.44 91 ALA A C 1
ATOM 730 O O . ALA A 1 91 ? 1.292 3.924 -0.486 1.00 97.44 91 ALA A O 1
ATOM 731 N N . ALA A 1 92 ? 2.811 4.784 -1.903 1.00 96.56 92 ALA A N 1
ATOM 732 C CA . ALA A 1 92 ? 2.051 5.980 -2.239 1.00 96.56 92 ALA A CA 1
ATOM 733 C C . ALA A 1 92 ? 0.688 5.628 -2.854 1.00 96.56 92 ALA A C 1
ATOM 735 O O . ALA A 1 92 ? -0.331 6.155 -2.410 1.00 96.56 92 ALA A O 1
ATOM 736 N N . GLU A 1 93 ? 0.642 4.678 -3.792 1.00 96.81 93 GLU A N 1
ATOM 737 C CA . GLU A 1 93 ? -0.605 4.233 -4.424 1.00 96.81 93 GLU A CA 1
ATOM 738 C C . GLU A 1 93 ? -1.536 3.526 -3.421 1.00 96.81 93 GLU A C 1
ATOM 740 O O . GLU A 1 93 ? -2.759 3.658 -3.482 1.00 96.81 93 GLU A O 1
ATOM 745 N N . VAL A 1 94 ? -0.985 2.792 -2.447 1.00 96.50 94 VAL A N 1
ATOM 746 C CA . VAL A 1 94 ? -1.770 2.206 -1.348 1.00 96.50 94 VAL A CA 1
ATOM 747 C C . VAL A 1 94 ? -2.383 3.297 -0.479 1.00 96.50 94 VAL A C 1
ATOM 749 O O . VAL A 1 94 ? -3.585 3.255 -0.210 1.00 96.50 94 VAL A O 1
ATOM 752 N N . MET A 1 95 ? -1.588 4.278 -0.051 1.00 94.69 95 MET A N 1
ATOM 753 C CA . MET A 1 95 ? -2.093 5.396 0.747 1.00 94.69 95 MET A CA 1
ATOM 754 C C . MET A 1 95 ? -3.130 6.198 -0.045 1.00 94.69 95 MET A C 1
ATOM 756 O O . MET A 1 95 ? -4.174 6.561 0.494 1.00 94.69 95 MET A O 1
ATOM 760 N N . ALA A 1 96 ? -2.911 6.390 -1.344 1.00 93.69 96 ALA A N 1
ATOM 761 C CA . ALA A 1 96 ? -3.877 6.990 -2.247 1.00 93.69 96 ALA A CA 1
ATOM 762 C C . ALA A 1 96 ? -5.193 6.197 -2.287 1.00 93.69 96 ALA A C 1
ATOM 764 O O . ALA A 1 96 ? -6.255 6.763 -2.039 1.00 93.69 96 ALA A O 1
ATOM 765 N N . ALA A 1 97 ? -5.140 4.881 -2.498 1.00 92.31 97 ALA A N 1
ATOM 766 C CA . ALA A 1 97 ? -6.324 4.022 -2.543 1.00 92.31 97 ALA A CA 1
ATOM 767 C C . ALA A 1 97 ? -7.130 4.024 -1.229 1.00 92.31 97 ALA A C 1
ATOM 769 O O . ALA A 1 97 ? -8.347 3.825 -1.241 1.00 92.31 97 ALA A O 1
ATOM 770 N N . LEU A 1 98 ? -6.466 4.240 -0.093 1.00 91.19 98 LEU A N 1
ATOM 771 C CA . LEU A 1 98 ? -7.108 4.308 1.217 1.00 91.19 98 LEU A CA 1
ATOM 772 C C . LEU A 1 98 ? -7.701 5.693 1.515 1.00 91.19 98 LEU A C 1
ATOM 774 O O . LEU A 1 98 ? -8.812 5.770 2.048 1.00 91.19 98 LEU A O 1
ATOM 778 N N . PHE A 1 99 ? -6.976 6.767 1.179 1.00 88.62 99 PHE A N 1
ATOM 779 C CA . PHE A 1 99 ? -7.236 8.118 1.691 1.00 88.62 99 PHE A CA 1
ATOM 780 C C . PHE A 1 99 ? -7.641 9.165 0.643 1.00 88.62 99 PHE A C 1
ATOM 782 O O . PHE A 1 99 ? -8.098 10.246 1.027 1.00 88.62 99 PHE A O 1
ATOM 789 N N . GLN A 1 100 ? -7.530 8.883 -0.660 1.00 85.69 100 GLN A N 1
ATOM 790 C CA . GLN A 1 100 ? -8.042 9.788 -1.692 1.00 85.69 100 GLN A CA 1
ATOM 791 C C . GLN A 1 100 ? -9.572 9.903 -1.644 1.00 85.69 100 GLN A C 1
ATOM 793 O O . GLN A 1 100 ? -10.297 8.992 -1.231 1.00 85.69 100 GLN A O 1
ATOM 798 N N . GLY A 1 101 ? -10.066 11.066 -2.075 1.00 81.19 101 GLY A N 1
ATOM 799 C CA . GLY A 1 101 ? -11.478 11.422 -1.976 1.00 81.19 101 GLY A CA 1
ATOM 800 C C . GLY A 1 101 ? -11.937 11.534 -0.519 1.00 81.19 101 GLY A C 1
ATOM 801 O O . GLY A 1 101 ? -11.255 12.114 0.325 1.00 81.19 101 GLY A O 1
ATOM 802 N N . ASP A 1 102 ? -13.104 10.967 -0.219 1.00 79.50 102 ASP A N 1
ATOM 803 C CA . ASP A 1 102 ? -13.700 10.940 1.123 1.00 79.50 102 ASP A CA 1
ATOM 804 C C . ASP A 1 102 ? -13.438 9.601 1.838 1.00 79.50 102 ASP A C 1
ATOM 806 O O . ASP A 1 102 ? -14.355 8.965 2.357 1.00 79.50 102 ASP A O 1
ATOM 810 N N . LEU A 1 103 ? -12.184 9.126 1.806 1.00 84.25 103 LEU A N 1
ATOM 811 C CA . LEU A 1 103 ? -11.762 7.899 2.503 1.00 84.25 103 LEU A CA 1
ATOM 812 C C . LEU A 1 103 ? -12.578 6.669 2.070 1.00 84.25 103 LEU A C 1
ATOM 814 O O . LEU A 1 103 ? -12.843 5.767 2.865 1.00 84.25 103 LEU A O 1
ATOM 818 N N . GLN A 1 104 ? -13.007 6.639 0.803 1.00 81.50 104 GLN A N 1
ATOM 819 C CA . GLN A 1 104 ? -13.927 5.628 0.271 1.00 81.50 104 GLN A CA 1
ATOM 820 C C . GLN A 1 104 ? -13.384 4.205 0.435 1.00 81.50 104 GLN A C 1
ATOM 822 O O . GLN A 1 104 ? -14.156 3.281 0.687 1.00 81.50 104 GLN A O 1
ATOM 827 N N . GLY A 1 105 ? -12.062 4.027 0.333 1.00 81.19 105 GLY A N 1
ATOM 828 C CA . GLY A 1 105 ? -11.410 2.750 0.609 1.00 81.19 105 GLY A CA 1
ATOM 829 C C . GLY A 1 105 ? -11.653 2.295 2.048 1.00 81.19 105 GLY A C 1
ATOM 830 O O . GLY A 1 105 ? -12.131 1.186 2.269 1.00 81.19 105 GLY A O 1
ATOM 831 N N . LEU A 1 106 ? -11.406 3.169 3.026 1.00 85.75 106 LEU A N 1
ATOM 832 C CA . LEU A 1 106 ? -11.605 2.857 4.442 1.00 85.75 106 LEU A CA 1
ATOM 833 C C . LEU A 1 106 ? -13.092 2.729 4.820 1.00 85.75 106 LEU A C 1
ATOM 835 O O . LEU A 1 106 ? -13.446 1.868 5.620 1.00 85.75 106 LEU A O 1
ATOM 839 N N . ARG A 1 107 ? -13.985 3.514 4.204 1.00 87.75 107 ARG A N 1
ATOM 840 C CA . ARG A 1 107 ? -15.445 3.424 4.415 1.00 87.75 107 ARG A CA 1
ATOM 841 C C . ARG A 1 107 ? -16.045 2.086 3.977 1.00 87.75 107 ARG A C 1
ATOM 843 O O . ARG A 1 107 ? -17.077 1.684 4.504 1.00 87.75 107 ARG A O 1
ATOM 850 N N . GLN A 1 108 ? -15.414 1.388 3.032 1.00 85.88 108 GLN A N 1
ATOM 851 C CA . GLN A 1 108 ? -15.841 0.053 2.597 1.00 85.88 108 GLN A CA 1
ATOM 852 C C . GLN A 1 108 ? -15.486 -1.053 3.599 1.00 85.88 108 GLN A C 1
ATOM 854 O O . GLN A 1 108 ? -15.934 -2.191 3.439 1.00 85.88 108 GLN A O 1
ATOM 859 N N . PHE A 1 109 ? -14.687 -0.760 4.626 1.00 88.31 109 PHE A N 1
ATOM 860 C CA . PHE A 1 109 ? -14.362 -1.736 5.652 1.00 88.31 109 PHE A CA 1
ATOM 861 C C . PHE A 1 109 ? -15.580 -2.028 6.539 1.00 88.31 109 PHE A C 1
ATOM 863 O O . PHE A 1 109 ? -16.051 -1.186 7.295 1.00 88.31 109 PHE A O 1
ATOM 870 N N . GLN A 1 110 ? -16.077 -3.264 6.466 1.00 84.81 110 GLN A N 1
ATOM 871 C CA . GLN A 1 110 ? -17.283 -3.709 7.179 1.00 84.81 110 GLN A CA 1
ATOM 872 C C . GLN A 1 110 ? -16.990 -4.405 8.520 1.00 84.81 110 GLN A C 1
ATOM 874 O O . GLN A 1 110 ? -17.901 -4.971 9.119 1.00 84.81 110 GLN A O 1
ATOM 879 N N . GLY A 1 111 ? -15.729 -4.456 8.968 1.00 87.44 111 GLY A N 1
ATOM 880 C CA . GLY A 1 111 ? -15.365 -5.127 10.225 1.00 87.44 111 GLY A CA 1
ATOM 881 C C . GLY A 1 111 ? -15.547 -6.650 10.223 1.00 87.44 111 GLY A C 1
ATOM 882 O O . GLY A 1 111 ? -15.659 -7.254 11.282 1.00 87.44 111 GLY A O 1
ATOM 883 N N . ARG A 1 112 ? -15.595 -7.292 9.044 1.00 87.75 112 ARG A N 1
ATOM 884 C CA . ARG A 1 112 ? -15.708 -8.764 8.903 1.00 87.75 112 ARG A CA 1
ATOM 885 C C . ARG A 1 112 ? -14.389 -9.510 9.155 1.00 87.75 112 ARG A C 1
ATOM 887 O O . ARG A 1 112 ? -14.361 -10.735 9.176 1.00 87.75 112 ARG A O 1
ATOM 894 N N . SER A 1 113 ? -13.294 -8.773 9.287 1.00 90.94 113 SER A N 1
ATOM 895 C CA . SER A 1 113 ? -11.942 -9.253 9.570 1.00 90.94 113 SER A CA 1
ATOM 896 C C . SER A 1 113 ? -11.188 -8.147 10.297 1.00 90.94 113 SER A C 1
ATOM 898 O O . SER A 1 113 ? -11.564 -6.989 10.146 1.00 90.94 113 SER A O 1
ATOM 900 N N . LYS A 1 114 ? -10.073 -8.469 10.961 1.00 91.88 114 LYS A N 1
ATOM 901 C CA . LYS A 1 114 ? -9.160 -7.447 11.499 1.00 91.88 114 LYS A CA 1
ATOM 902 C C . LYS A 1 114 ? -8.708 -6.476 10.410 1.00 91.88 114 LYS A C 1
ATOM 904 O O . LYS A 1 114 ? -8.465 -6.901 9.269 1.00 91.88 114 LYS A O 1
ATOM 909 N N . LEU A 1 115 ? -8.498 -5.214 10.774 1.00 93.56 115 LEU A N 1
ATOM 910 C CA . LEU A 1 115 ? -8.041 -4.166 9.861 1.00 93.56 115 LEU A CA 1
ATOM 911 C C . LEU A 1 115 ? -6.735 -4.555 9.158 1.00 93.56 115 LEU A C 1
ATOM 913 O O . LEU A 1 115 ? -6.606 -4.369 7.953 1.00 93.56 115 LEU A O 1
ATOM 917 N N . SER A 1 116 ? -5.804 -5.197 9.870 1.00 94.69 116 SER A N 1
ATOM 918 C CA . SER A 1 116 ? -4.532 -5.683 9.310 1.00 94.69 116 SER A CA 1
ATOM 919 C C . SER A 1 116 ? -4.707 -6.687 8.165 1.00 94.69 116 SER A C 1
ATOM 921 O O . SER A 1 116 ? -3.972 -6.646 7.178 1.00 94.69 116 SER A O 1
ATOM 923 N N . THR A 1 117 ? -5.691 -7.585 8.276 1.00 95.44 117 THR A N 1
ATOM 924 C CA . THR A 1 117 ? -5.970 -8.610 7.258 1.00 95.44 117 THR A CA 1
ATOM 925 C C . THR A 1 117 ? -6.571 -7.971 6.017 1.00 95.44 117 THR A C 1
ATOM 927 O O . THR A 1 117 ? -6.131 -8.239 4.900 1.00 95.44 117 THR A O 1
ATOM 930 N N . TRP A 1 118 ? -7.548 -7.088 6.218 1.00 95.44 118 TRP A N 1
ATOM 931 C CA . TRP A 1 118 ? -8.159 -6.339 5.129 1.00 95.44 118 TRP A CA 1
ATOM 932 C C . TRP A 1 118 ? -7.135 -5.442 4.422 1.00 95.44 118 TRP A C 1
ATOM 934 O O . TRP A 1 118 ? -7.044 -5.459 3.195 1.00 95.44 118 TRP A O 1
ATOM 944 N N . LEU A 1 119 ? -6.289 -4.748 5.185 1.00 96.12 119 LEU A N 1
ATOM 945 C CA . LEU A 1 119 ? -5.235 -3.890 4.657 1.00 96.12 119 LEU A CA 1
ATOM 946 C C . LEU A 1 119 ? -4.243 -4.679 3.799 1.00 96.12 119 LEU A C 1
ATOM 948 O O . LEU A 1 119 ? -3.926 -4.253 2.695 1.00 96.12 119 LEU A O 1
ATOM 952 N N . ALA A 1 120 ? -3.817 -5.867 4.237 1.00 97.44 120 ALA A N 1
ATOM 953 C CA . ALA A 1 120 ? -2.934 -6.721 3.442 1.00 97.44 120 ALA A CA 1
ATOM 954 C C . ALA A 1 120 ? -3.537 -7.097 2.071 1.00 97.44 120 ALA A C 1
ATOM 956 O O . ALA A 1 120 ? -2.806 -7.203 1.083 1.00 97.44 120 ALA A O 1
ATOM 957 N N . VAL A 1 121 ? -4.864 -7.273 1.990 1.00 96.31 121 VAL A N 1
ATOM 958 C CA . VAL A 1 121 ? -5.575 -7.518 0.724 1.00 96.31 121 VAL A CA 1
ATOM 959 C C . VAL A 1 121 ? -5.550 -6.281 -0.169 1.00 96.31 121 VAL A C 1
ATOM 961 O O . VAL A 1 121 ? -5.275 -6.413 -1.363 1.00 96.31 121 VAL A O 1
ATOM 964 N N . ILE A 1 122 ? -5.816 -5.097 0.391 1.00 95.94 122 ILE A N 1
ATOM 965 C CA . ILE A 1 122 ? -5.742 -3.832 -0.352 1.00 95.94 122 ILE A CA 1
ATOM 966 C C . ILE A 1 122 ? -4.326 -3.617 -0.884 1.00 95.94 122 ILE A C 1
ATOM 968 O O . ILE A 1 122 ? -4.166 -3.438 -2.086 1.00 95.94 122 ILE A O 1
ATOM 972 N N . VAL A 1 123 ? -3.307 -3.762 -0.032 1.00 98.12 123 VAL A N 1
ATOM 973 C CA . VAL A 1 123 ? -1.895 -3.624 -0.413 1.00 98.12 123 VAL A CA 1
ATOM 974 C C . VAL A 1 123 ? -1.558 -4.532 -1.586 1.00 98.12 123 VAL A C 1
ATOM 976 O O . VAL A 1 123 ? -1.130 -4.049 -2.628 1.00 98.12 123 VAL A O 1
ATOM 979 N N . ARG A 1 124 ? -1.833 -5.839 -1.472 1.00 98.12 124 ARG A N 1
ATOM 980 C CA . ARG A 1 124 ? -1.550 -6.794 -2.551 1.00 98.12 124 ARG A CA 1
ATOM 981 C C . ARG A 1 124 ? -2.239 -6.400 -3.859 1.00 98.12 124 ARG A C 1
ATOM 983 O O . ARG A 1 124 ? -1.623 -6.452 -4.920 1.00 98.12 124 ARG A O 1
ATOM 990 N N . ARG A 1 125 ? -3.527 -6.042 -3.805 1.00 97.12 125 ARG A N 1
ATOM 991 C CA . ARG A 1 125 ? -4.305 -5.665 -4.997 1.00 97.12 125 ARG A CA 1
ATOM 992 C C . ARG A 1 125 ? -3.735 -4.416 -5.660 1.00 97.12 125 ARG A C 1
ATOM 994 O O . ARG A 1 125 ? -3.572 -4.412 -6.877 1.00 97.12 125 ARG A O 1
ATOM 1001 N N . THR A 1 126 ? -3.410 -3.397 -4.872 1.00 97.56 126 THR A N 1
ATOM 1002 C CA . THR A 1 126 ? -2.836 -2.149 -5.371 1.00 97.56 126 THR A CA 1
ATOM 1003 C C . THR A 1 126 ? -1.451 -2.378 -5.966 1.00 97.56 126 THR A C 1
ATOM 1005 O O . THR A 1 126 ? -1.228 -1.985 -7.106 1.00 97.56 126 THR A O 1
ATOM 1008 N N . THR A 1 127 ? -0.567 -3.116 -5.286 1.00 98.19 127 THR A N 1
ATOM 1009 C CA . THR A 1 127 ? 0.753 -3.487 -5.824 1.00 98.19 127 THR A CA 1
ATOM 1010 C C . THR A 1 127 ? 0.628 -4.209 -7.163 1.00 98.19 127 THR A C 1
ATOM 1012 O O . THR A 1 127 ? 1.271 -3.819 -8.131 1.00 98.19 127 THR A O 1
ATOM 1015 N N . LEU A 1 128 ? -0.250 -5.212 -7.277 1.00 97.88 128 LEU A N 1
ATOM 1016 C CA . LEU A 1 128 ? -0.470 -5.906 -8.553 1.00 97.88 128 LEU A CA 1
ATOM 1017 C C . LEU A 1 128 ? -0.981 -4.971 -9.656 1.00 97.88 128 LEU A C 1
ATOM 1019 O O . LEU A 1 128 ? -0.638 -5.157 -10.820 1.00 97.88 128 LEU A O 1
ATOM 1023 N N . ASN A 1 129 ? -1.798 -3.975 -9.317 1.00 97.44 129 ASN A N 1
ATOM 1024 C CA . ASN A 1 129 ? -2.264 -2.992 -10.288 1.00 97.44 129 ASN A CA 1
ATOM 1025 C C . ASN A 1 129 ? -1.130 -2.075 -10.764 1.00 97.44 129 ASN A C 1
ATOM 1027 O O . ASN A 1 129 ? -1.042 -1.840 -11.967 1.00 97.44 129 ASN A O 1
ATOM 1031 N N . VAL A 1 130 ? -0.259 -1.613 -9.862 1.00 97.06 130 VAL A N 1
ATOM 1032 C CA . VAL A 1 130 ? 0.938 -0.825 -10.210 1.00 97.06 130 VAL A CA 1
ATOM 1033 C C . VA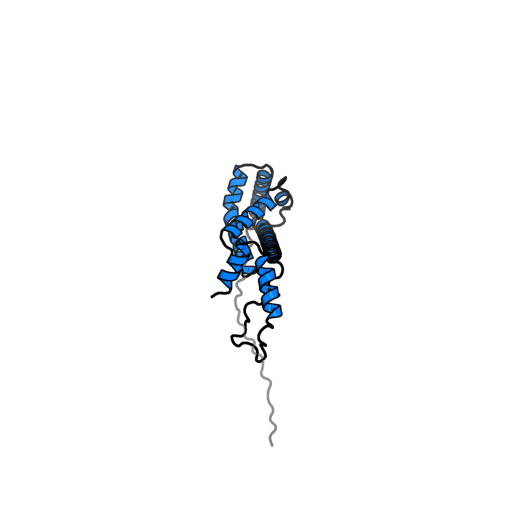L A 1 130 ? 1.861 -1.630 -11.124 1.00 97.06 130 VAL A C 1
ATOM 1035 O O . VAL A 1 130 ? 2.219 -1.157 -12.200 1.00 97.06 130 VAL A O 1
ATOM 1038 N N . LEU A 1 131 ? 2.162 -2.884 -10.769 1.00 95.75 131 LEU A N 1
ATOM 1039 C CA . LEU A 1 131 ? 3.012 -3.760 -11.583 1.00 95.75 131 LEU A CA 1
ATOM 1040 C C . LEU A 1 131 ? 2.448 -3.964 -12.998 1.00 95.75 131 LEU A C 1
ATOM 1042 O O . LEU A 1 131 ? 3.180 -3.843 -13.976 1.00 95.75 131 LEU A O 1
ATOM 1046 N N . ARG A 1 132 ? 1.136 -4.207 -13.125 1.00 95.00 132 ARG A N 1
ATOM 1047 C CA . ARG A 1 132 ? 0.472 -4.339 -14.435 1.00 95.00 132 ARG A CA 1
ATOM 1048 C C . ARG A 1 132 ? 0.495 -3.046 -15.246 1.00 95.00 132 ARG A C 1
ATOM 1050 O O . ARG A 1 132 ? 0.571 -3.111 -16.468 1.00 95.00 132 ARG A O 1
ATOM 1057 N N . ARG A 1 133 ? 0.364 -1.883 -14.598 1.00 94.31 133 ARG A N 1
ATOM 1058 C CA . ARG A 1 133 ? 0.451 -0.580 -15.277 1.00 94.31 133 ARG A CA 1
ATOM 1059 C C . ARG A 1 133 ? 1.856 -0.361 -15.819 1.00 94.31 133 ARG A C 1
ATOM 1061 O O . ARG A 1 133 ? 1.992 -0.158 -17.018 1.00 94.31 133 ARG A O 1
ATOM 1068 N N . ARG A 1 134 ? 2.878 -0.551 -14.982 1.00 90.88 134 ARG A N 1
ATOM 1069 C CA . ARG A 1 134 ? 4.283 -0.462 -15.397 1.00 90.88 134 ARG A CA 1
ATOM 1070 C C . ARG A 1 134 ? 4.611 -1.402 -16.555 1.00 90.88 134 ARG A C 1
ATOM 1072 O O . ARG A 1 134 ? 5.209 -0.951 -17.518 1.00 90.88 134 ARG A O 1
ATOM 1079 N N . GLN A 1 135 ? 4.163 -2.660 -16.510 1.00 88.62 135 GLN A N 1
ATOM 1080 C CA . GLN A 1 135 ? 4.363 -3.601 -17.619 1.00 88.62 135 GLN A CA 1
ATOM 1081 C C . GLN A 1 135 ? 3.789 -3.063 -18.940 1.00 88.62 135 GLN A C 1
ATOM 1083 O O . GLN A 1 135 ? 4.487 -3.040 -19.948 1.00 88.62 135 GLN A O 1
ATOM 1088 N N . ARG A 1 136 ? 2.548 -2.559 -18.921 1.00 89.38 136 ARG A N 1
ATOM 1089 C CA . ARG A 1 136 ? 1.905 -1.964 -20.105 1.00 89.38 136 ARG A CA 1
ATOM 1090 C C . ARG A 1 136 ? 2.615 -0.708 -20.592 1.00 89.38 136 ARG A C 1
ATOM 1092 O O . ARG A 1 136 ? 2.624 -0.446 -21.787 1.00 89.38 136 ARG A O 1
ATOM 1099 N N . ASP A 1 137 ? 3.140 0.103 -19.684 1.00 87.62 137 ASP A N 1
ATOM 1100 C CA . ASP A 1 137 ? 3.828 1.335 -20.056 1.00 87.62 137 ASP A CA 1
ATOM 1101 C C . ASP A 1 137 ? 5.204 1.022 -20.659 1.00 87.62 137 ASP A C 1
ATOM 1103 O O . ASP A 1 137 ? 5.557 1.611 -21.676 1.00 87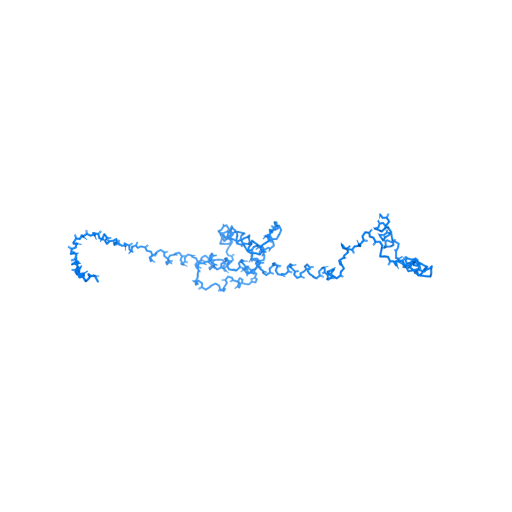.62 137 ASP A O 1
ATOM 1107 N N . THR A 1 138 ? 5.919 0.012 -20.150 1.00 83.25 138 THR A N 1
ATOM 1108 C CA . THR A 1 138 ? 7.128 -0.525 -20.796 1.00 83.25 138 THR A CA 1
ATOM 1109 C C . THR A 1 138 ? 6.828 -1.086 -22.191 1.00 83.25 138 THR A C 1
ATOM 1111 O O . THR A 1 138 ? 7.527 -0.742 -23.138 1.00 83.25 138 THR A O 1
ATOM 1114 N N . GLU A 1 139 ? 5.759 -1.873 -22.355 1.00 79.31 139 GLU A N 1
ATOM 1115 C CA . GLU A 1 139 ? 5.332 -2.410 -23.662 1.00 79.31 139 GLU A CA 1
ATOM 1116 C C . GLU A 1 139 ? 4.948 -1.313 -24.674 1.00 79.31 139 GLU A C 1
ATOM 1118 O O . GLU A 1 139 ? 5.124 -1.488 -25.875 1.00 79.31 139 GLU A O 1
ATOM 1123 N N . LYS A 1 140 ? 4.425 -0.168 -24.219 1.00 75.12 140 LYS A N 1
ATOM 1124 C CA . LYS A 1 140 ? 4.098 0.970 -25.100 1.00 75.12 140 LYS A CA 1
ATOM 1125 C C . LYS A 1 140 ? 5.316 1.801 -25.486 1.00 75.12 140 LYS A C 1
ATOM 1127 O O . LYS A 1 140 ? 5.338 2.352 -26.581 1.00 75.12 140 LYS A O 1
ATOM 1132 N N . ILE A 1 141 ? 6.271 1.955 -24.567 1.00 68.69 141 ILE A N 1
ATOM 1133 C CA . ILE A 1 141 ? 7.511 2.707 -24.801 1.00 68.69 141 ILE A CA 1
ATOM 1134 C C . ILE A 1 141 ? 8.446 1.912 -25.724 1.00 68.69 141 ILE A C 1
ATOM 1136 O O . ILE A 1 141 ? 9.164 2.516 -26.514 1.00 68.69 141 ILE A O 1
ATOM 1140 N N . CYS A 1 142 ? 8.370 0.578 -25.682 1.00 56.53 142 CYS A N 1
ATOM 1141 C CA . CYS A 1 142 ? 9.021 -0.334 -26.619 1.00 56.53 142 CYS A CA 1
ATOM 1142 C C . CYS A 1 142 ? 7.976 -0.964 -27.561 1.00 56.53 142 CYS A C 1
ATOM 1144 O O . CYS A 1 142 ? 7.628 -2.135 -27.376 1.00 56.53 142 CYS A O 1
ATOM 1146 N N . PRO A 1 143 ? 7.426 -0.231 -28.550 1.00 49.38 143 PRO A N 1
ATOM 1147 C CA . PRO A 1 143 ? 6.491 -0.816 -29.497 1.00 49.38 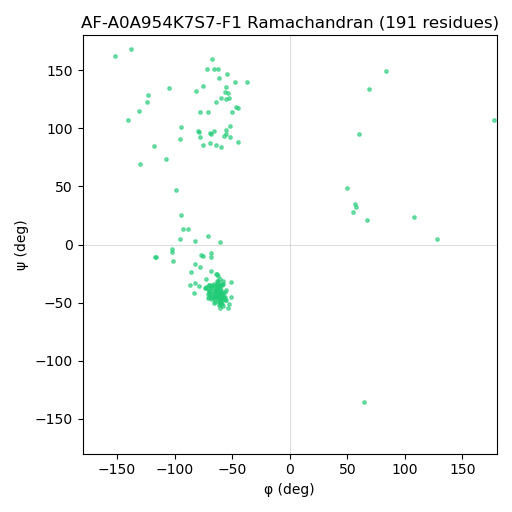143 PRO A CA 1
ATOM 1148 C C . PRO A 1 143 ? 7.219 -1.868 -30.342 1.00 49.38 143 PRO A C 1
ATOM 1150 O O . PRO A 1 143 ? 7.862 -1.537 -31.324 1.00 49.38 143 PRO A O 1
ATOM 1153 N N . ASN A 1 144 ? 7.089 -3.143 -29.972 1.00 51.22 144 ASN A N 1
ATOM 1154 C CA . ASN A 1 144 ? 7.449 -4.289 -30.808 1.00 51.22 144 ASN A CA 1
ATOM 1155 C C . ASN A 1 144 ? 8.857 -4.228 -31.449 1.00 51.22 144 ASN A C 1
ATOM 1157 O O . ASN A 1 144 ? 9.006 -4.524 -32.632 1.00 51.22 144 ASN A O 1
ATOM 1161 N N . ASP A 1 145 ? 9.902 -3.926 -30.672 1.00 48.91 145 ASP A N 1
ATOM 1162 C CA . ASP A 1 145 ? 11.287 -4.161 -31.127 1.00 48.91 145 ASP A CA 1
ATOM 1163 C C . ASP A 1 145 ? 11.604 -5.668 -31.238 1.00 48.91 145 ASP A C 1
ATOM 1165 O O . ASP A 1 145 ? 12.585 -6.074 -31.853 1.00 48.91 145 ASP A O 1
ATOM 1169 N N . SER A 1 146 ? 10.723 -6.533 -30.723 1.00 49.78 146 SER A N 1
ATOM 1170 C CA . SER A 1 146 ? 10.832 -7.997 -30.777 1.00 49.78 146 SER A CA 1
ATOM 1171 C C . SER A 1 146 ? 10.604 -8.618 -32.164 1.00 49.78 146 SER A C 1
ATOM 1173 O O . SER A 1 146 ? 10.534 -9.839 -32.264 1.00 49.78 146 SER A O 1
ATOM 1175 N N . GLN A 1 147 ? 10.475 -7.823 -33.234 1.00 46.09 147 GLN A N 1
ATOM 1176 C CA . GLN A 1 147 ? 10.528 -8.339 -34.610 1.00 46.09 147 GLN A CA 1
ATOM 1177 C C . GLN A 1 147 ? 11.877 -8.084 -35.305 1.00 46.09 147 GLN A C 1
ATOM 1179 O O . GLN A 1 147 ? 12.099 -8.597 -36.399 1.00 46.09 147 GLN A O 1
ATOM 1184 N N . PHE A 1 148 ? 12.804 -7.372 -34.659 1.00 44.66 148 PHE A N 1
ATOM 1185 C CA . PHE A 1 148 ? 14.189 -7.272 -35.108 1.00 44.66 148 PHE A CA 1
ATOM 1186 C C . PHE A 1 148 ? 15.115 -7.855 -34.038 1.00 44.66 148 PHE A C 1
ATOM 1188 O O . PHE A 1 148 ? 15.684 -7.142 -33.217 1.00 44.66 148 PHE A O 1
ATOM 1195 N N . ASP A 1 149 ? 15.297 -9.178 -34.077 1.00 45.38 149 ASP A N 1
ATOM 1196 C CA . ASP A 1 149 ? 16.453 -9.831 -33.462 1.00 45.38 149 ASP A CA 1
ATOM 1197 C C . ASP A 1 149 ? 17.728 -9.349 -34.183 1.00 45.38 149 ASP A C 1
ATOM 1199 O O . ASP A 1 149 ? 18.226 -9.978 -35.114 1.00 45.38 149 ASP A O 1
ATOM 1203 N N . ILE A 1 150 ? 18.278 -8.209 -33.756 1.00 53.31 150 ILE A N 1
ATOM 1204 C CA . ILE A 1 150 ? 19.573 -7.681 -34.236 1.00 53.31 150 ILE A CA 1
ATOM 1205 C C . ILE A 1 150 ? 20.744 -8.573 -33.753 1.00 53.31 150 ILE A C 1
ATOM 1207 O O . ILE A 1 150 ? 21.877 -8.431 -34.200 1.00 53.31 150 ILE A O 1
ATOM 1211 N N . ALA A 1 151 ? 20.488 -9.563 -32.891 1.00 48.84 151 ALA A N 1
ATOM 1212 C CA . ALA A 1 151 ? 21.507 -10.456 -32.340 1.00 48.84 151 ALA A CA 1
ATOM 1213 C C . ALA A 1 151 ? 21.808 -11.715 -33.182 1.00 48.84 151 ALA A C 1
ATOM 1215 O O . ALA A 1 151 ? 22.477 -12.619 -32.692 1.00 48.84 151 ALA A O 1
ATOM 1216 N N . THR A 1 152 ? 21.358 -11.806 -34.439 1.00 50.50 152 THR A N 1
ATOM 1217 C CA . THR A 1 152 ? 21.863 -12.831 -35.374 1.00 50.50 152 THR A CA 1
ATOM 1218 C C . THR A 1 152 ? 22.265 -12.185 -36.693 1.00 50.50 152 THR A C 1
ATOM 1220 O O . THR A 1 152 ? 21.629 -12.383 -37.724 1.00 50.50 152 THR A O 1
ATOM 1223 N N . VAL A 1 153 ? 23.342 -11.400 -36.672 1.00 50.31 153 VAL A N 1
ATOM 1224 C CA . VAL A 1 153 ? 24.168 -11.247 -37.873 1.00 50.31 153 VAL A CA 1
ATOM 1225 C C . VAL A 1 153 ? 25.018 -12.517 -37.944 1.00 50.31 153 VAL A C 1
ATOM 1227 O O . VAL A 1 153 ? 25.818 -12.745 -37.036 1.00 50.31 153 VAL A O 1
ATOM 1230 N N . PRO A 1 154 ? 24.847 -13.392 -38.949 1.00 48.41 154 PRO A N 1
ATOM 1231 C CA . PRO A 1 154 ? 25.791 -14.477 -39.154 1.00 48.41 154 PRO A CA 1
ATOM 1232 C C . PRO A 1 154 ? 27.174 -13.858 -39.391 1.00 48.41 154 PRO A C 1
ATOM 1234 O O . PRO A 1 154 ? 27.335 -13.033 -40.285 1.00 48.41 154 PRO A O 1
ATOM 1237 N N . GLU A 1 155 ? 28.181 -14.273 -38.621 1.00 52.88 155 GLU A N 1
ATOM 1238 C CA . GLU A 1 155 ? 29.601 -13.874 -38.751 1.00 52.88 155 GLU A CA 1
ATOM 1239 C C . GLU A 1 155 ? 30.230 -14.258 -40.112 1.00 52.88 155 GLU A C 1
ATOM 1241 O O . GLU A 1 155 ? 31.415 -14.055 -40.374 1.00 52.88 155 GLU A O 1
ATOM 1246 N N . GLN A 1 156 ? 29.435 -14.849 -41.000 1.00 51.03 156 GLN A N 1
ATOM 1247 C CA . GLN A 1 156 ? 29.796 -15.263 -42.341 1.00 51.03 156 GLN A CA 1
ATOM 1248 C C . GLN A 1 156 ? 28.810 -14.582 -43.302 1.00 51.03 156 GLN A C 1
ATOM 1250 O O . GLN A 1 156 ? 27.599 -14.788 -43.158 1.00 51.03 156 GLN A O 1
ATOM 1255 N N . PRO A 1 157 ? 29.280 -13.795 -44.288 1.00 51.31 157 PRO A N 1
ATOM 1256 C CA . PRO A 1 157 ? 28.410 -13.326 -45.357 1.00 51.31 157 PRO A CA 1
ATOM 1257 C C . PRO A 1 157 ? 27.756 -14.556 -46.006 1.00 51.31 157 PRO A C 1
ATOM 1259 O O . PRO A 1 157 ? 28.462 -15.538 -46.248 1.00 51.31 157 PRO A O 1
ATOM 1262 N N . PRO A 1 158 ? 26.441 -14.554 -46.287 1.00 51.88 158 PRO A N 1
ATOM 1263 C CA . PRO A 1 158 ? 25.815 -15.682 -46.965 1.00 51.88 158 PRO A CA 1
ATOM 1264 C C . PRO A 1 158 ? 26.542 -15.937 -48.293 1.00 51.88 158 PRO A C 1
ATOM 1266 O O . PRO A 1 158 ? 26.780 -14.997 -49.056 1.00 51.88 158 PRO A O 1
ATOM 1269 N N . GLU A 1 159 ? 26.917 -17.193 -48.561 1.00 48.41 159 GLU A N 1
ATOM 1270 C CA . GLU A 1 159 ? 27.462 -17.626 -49.854 1.00 48.41 159 GLU A CA 1
ATOM 1271 C C . GLU A 1 159 ? 26.465 -17.238 -50.955 1.00 48.41 159 GLU A C 1
ATOM 1273 O O . GLU A 1 159 ? 25.431 -17.877 -51.144 1.00 48.41 159 GLU A O 1
ATOM 127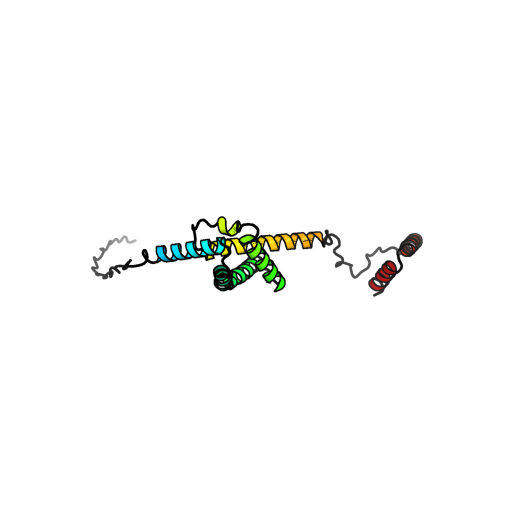8 N N . GLY A 1 160 ? 26.732 -16.118 -51.631 1.00 52.47 160 GLY A N 1
ATOM 1279 C CA . GLY A 1 160 ? 25.780 -15.480 -52.542 1.00 52.47 160 GLY A CA 1
ATOM 1280 C C . GLY A 1 160 ? 25.532 -13.991 -52.299 1.00 52.47 160 GLY A C 1
ATOM 1281 O O . GLY A 1 160 ? 24.705 -13.418 -53.010 1.00 52.47 160 GLY A O 1
ATOM 1282 N N . ALA A 1 161 ? 26.241 -13.345 -51.364 1.00 49.75 161 ALA A N 1
ATOM 1283 C CA . ALA A 1 161 ? 26.321 -11.888 -51.269 1.00 49.75 161 ALA A CA 1
ATOM 1284 C C . ALA A 1 161 ? 26.918 -11.315 -52.568 1.00 49.75 161 ALA A C 1
ATOM 1286 O O . ALA A 1 161 ? 28.120 -11.092 -52.694 1.00 49.75 161 ALA A O 1
ATOM 1287 N N . ARG A 1 162 ? 26.059 -11.131 -53.575 1.00 54.03 162 ARG A N 1
ATOM 1288 C CA . ARG A 1 162 ? 26.371 -10.359 -54.774 1.00 54.03 162 ARG A CA 1
ATOM 1289 C C . ARG A 1 162 ? 26.849 -8.996 -54.299 1.00 54.03 162 ARG A C 1
ATOM 1291 O O . ARG A 1 162 ? 26.188 -8.374 -53.467 1.00 54.03 162 ARG A O 1
ATOM 1298 N N . GLU A 1 163 ? 27.987 -8.546 -54.816 1.00 57.62 163 GLU A N 1
ATOM 1299 C CA . GLU A 1 163 ? 28.374 -7.144 -54.719 1.00 57.62 163 GLU A CA 1
ATOM 1300 C C . GLU A 1 163 ? 27.142 -6.300 -55.057 1.00 57.62 163 GLU A C 1
ATOM 1302 O O . GLU A 1 163 ? 26.584 -6.450 -56.145 1.00 57.62 163 GLU A O 1
ATOM 1307 N N . LEU A 1 164 ? 26.670 -5.494 -54.097 1.00 56.25 164 LEU A N 1
ATOM 1308 C CA . LEU A 1 164 ? 25.553 -4.573 -54.313 1.00 56.25 164 LEU A CA 1
ATOM 1309 C C . LEU A 1 164 ? 25.810 -3.834 -55.637 1.00 56.25 164 LEU A C 1
ATOM 1311 O O . LEU A 1 164 ? 26.855 -3.170 -55.728 1.00 56.25 164 LEU A O 1
ATOM 1315 N N . PRO A 1 165 ? 24.931 -3.971 -56.651 1.00 66.94 165 PRO A N 1
ATOM 1316 C CA . PRO A 1 165 ? 25.085 -3.299 -57.932 1.00 66.94 165 PRO A CA 1
ATOM 1317 C C . PRO A 1 165 ? 25.411 -1.824 -57.705 1.00 66.94 165 PRO A C 1
ATOM 1319 O O . PRO A 1 165 ? 24.852 -1.192 -56.806 1.00 66.94 165 PRO A O 1
ATOM 1322 N N . ALA A 1 166 ? 26.323 -1.260 -58.499 1.00 65.62 166 ALA A N 1
ATOM 1323 C CA . ALA A 1 166 ? 26.778 0.122 -58.317 1.00 65.62 166 ALA A CA 1
ATOM 1324 C C . ALA A 1 166 ? 25.606 1.122 -58.224 1.00 65.62 166 ALA A C 1
ATOM 1326 O O . ALA A 1 166 ? 25.669 2.079 -57.456 1.00 65.62 166 ALA A O 1
ATOM 1327 N N . GLU A 1 167 ? 24.512 0.835 -58.932 1.00 66.88 167 GLU A N 1
ATOM 1328 C CA . GLU A 1 167 ? 23.266 1.602 -58.930 1.00 66.88 167 GLU A CA 1
ATOM 1329 C C . GLU A 1 167 ? 22.601 1.674 -57.544 1.00 66.88 167 GLU A C 1
ATOM 1331 O O . GLU A 1 167 ? 22.205 2.755 -57.106 1.00 66.88 167 GLU A O 1
ATOM 1336 N N . GLU A 1 168 ? 22.537 0.558 -56.813 1.00 67.81 168 GLU A N 1
ATOM 1337 C CA . GLU A 1 168 ? 21.945 0.495 -55.470 1.00 67.81 168 GLU A CA 1
ATOM 1338 C C . GLU A 1 168 ? 22.794 1.273 -54.453 1.00 67.81 168 GLU A C 1
ATOM 1340 O O . GLU A 1 168 ? 22.266 1.990 -53.600 1.00 67.81 168 GLU A O 1
ATOM 1345 N N . ARG A 1 169 ? 24.128 1.216 -54.588 1.00 71.94 169 ARG A N 1
ATOM 1346 C CA . ARG A 1 169 ? 25.055 1.998 -53.751 1.00 71.94 169 ARG A CA 1
ATOM 1347 C C . ARG A 1 169 ? 24.882 3.500 -53.969 1.00 71.94 169 ARG A C 1
ATOM 1349 O O . ARG A 1 169 ? 24.864 4.262 -53.003 1.00 71.94 169 ARG A O 1
ATOM 1356 N N . THR A 1 170 ? 24.729 3.933 -55.220 1.00 77.25 170 THR A N 1
ATOM 1357 C CA . THR A 1 170 ? 24.490 5.347 -55.542 1.00 77.25 170 THR A CA 1
ATOM 1358 C C . THR A 1 170 ? 23.142 5.825 -54.998 1.00 77.25 170 THR A C 1
ATOM 1360 O O . THR A 1 170 ? 23.059 6.926 -54.453 1.00 77.25 170 THR A O 1
ATOM 1363 N N . GLN A 1 171 ? 22.097 4.995 -55.075 1.00 80.38 171 GLN A N 1
ATOM 1364 C CA . GLN A 1 171 ? 20.785 5.317 -54.502 1.00 80.38 171 GLN A CA 1
ATOM 1365 C C . GLN A 1 171 ? 20.837 5.459 -52.976 1.00 80.38 171 GLN A C 1
ATOM 1367 O O . GLN A 1 171 ? 20.288 6.420 -52.433 1.00 80.38 171 GLN A O 1
ATOM 1372 N N . LEU A 1 172 ? 21.546 4.564 -52.282 1.00 82.75 172 LEU A N 1
ATOM 1373 C CA . LEU A 1 172 ? 21.742 4.666 -50.834 1.00 82.75 172 LEU A CA 1
ATOM 1374 C C . LEU A 1 172 ? 22.496 5.940 -50.449 1.00 82.75 172 LEU A C 1
ATOM 1376 O O . LEU A 1 172 ? 22.068 6.646 -49.537 1.00 82.75 172 LEU A O 1
ATOM 1380 N N . GLN A 1 173 ? 23.560 6.292 -51.175 1.00 80.88 173 GLN A N 1
ATOM 1381 C CA . GLN A 1 173 ? 24.291 7.542 -50.945 1.00 80.88 173 GLN A CA 1
ATOM 1382 C C . GLN A 1 173 ? 23.403 8.776 -51.146 1.00 80.88 173 GLN A C 1
ATOM 1384 O O . GLN A 1 173 ? 23.450 9.705 -50.337 1.00 80.88 173 GLN A O 1
ATOM 1389 N N . ALA A 1 174 ? 22.547 8.773 -52.171 1.00 85.38 174 ALA A N 1
ATOM 1390 C CA . ALA A 1 174 ? 21.586 9.848 -52.397 1.00 85.38 174 ALA A CA 1
ATOM 1391 C C . ALA A 1 174 ? 20.564 9.959 -51.251 1.00 85.38 174 ALA A C 1
ATOM 1393 O O . ALA A 1 174 ? 20.260 11.067 -50.809 1.00 85.38 174 ALA A O 1
ATOM 1394 N N . CYS A 1 175 ? 20.085 8.83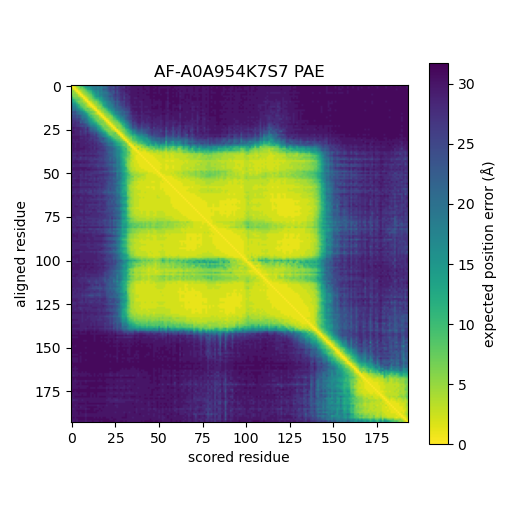2 -50.717 1.00 85.06 175 CYS A N 1
ATOM 1395 C CA . CYS A 1 175 ? 19.184 8.814 -49.562 1.00 85.06 175 CYS A CA 1
ATOM 1396 C C . CYS A 1 175 ? 19.888 9.291 -48.280 1.00 85.06 175 CYS A C 1
ATOM 1398 O O . CYS A 1 175 ? 19.341 10.111 -47.545 1.00 85.06 175 CYS A O 1
ATOM 1400 N N . MET A 1 176 ? 21.134 8.869 -48.036 1.00 82.19 176 MET A N 1
ATOM 1401 C CA . MET A 1 176 ? 21.928 9.348 -46.898 1.00 82.19 176 MET A CA 1
ATOM 1402 C C . MET A 1 176 ? 22.205 10.855 -46.975 1.00 82.19 176 MET A C 1
ATOM 1404 O O . MET A 1 176 ? 22.245 11.530 -45.943 1.00 82.19 176 MET A O 1
ATOM 1408 N N . ALA A 1 177 ? 22.355 11.407 -48.182 1.00 83.94 177 ALA A N 1
ATOM 1409 C CA . ALA A 1 177 ? 22.533 12.841 -48.394 1.00 83.94 177 ALA A CA 1
ATOM 1410 C C . ALA A 1 177 ? 21.273 13.666 -48.064 1.00 83.94 177 ALA A C 1
ATOM 1412 O O . ALA A 1 177 ? 21.395 14.844 -47.730 1.00 83.94 177 ALA A O 1
ATOM 1413 N N . GLN A 1 178 ? 20.083 13.056 -48.093 1.00 86.88 178 GLN A N 1
ATOM 1414 C CA . GLN A 1 178 ? 18.815 13.705 -47.730 1.00 86.88 178 GLN A CA 1
ATOM 1415 C C . GLN A 1 178 ? 18.556 13.729 -46.215 1.00 86.88 178 GLN A C 1
ATOM 1417 O O . GLN A 1 178 ? 17.736 14.517 -45.744 1.00 86.88 178 GLN A O 1
ATOM 1422 N N . LEU A 1 179 ? 19.262 12.902 -45.437 1.00 85.75 179 LEU A N 1
ATOM 1423 C CA . LEU A 1 179 ? 19.165 12.903 -43.977 1.00 85.75 179 LEU A CA 1
ATOM 1424 C C . LEU A 1 179 ? 19.824 14.150 -43.375 1.00 85.75 179 LEU A C 1
ATOM 1426 O O . LEU A 1 179 ? 20.798 14.684 -43.915 1.00 85.75 179 LEU A O 1
ATOM 1430 N N . LYS A 1 180 ? 19.321 14.590 -42.216 1.00 83.56 180 LYS A N 1
ATOM 1431 C CA . LYS A 1 180 ? 19.932 15.676 -41.439 1.00 83.56 180 LYS A CA 1
ATOM 1432 C C . LYS A 1 180 ? 21.341 15.274 -41.002 1.00 83.56 180 LYS A C 1
ATOM 1434 O O . LYS A 1 180 ? 21.624 14.101 -40.771 1.00 83.56 180 LYS A O 1
ATOM 1439 N N . GLN A 1 181 ? 22.218 16.265 -40.844 1.00 78.75 181 GLN A N 1
ATOM 1440 C CA . GLN A 1 181 ? 23.629 16.031 -40.520 1.00 78.75 181 GLN A CA 1
ATOM 1441 C C . GLN A 1 181 ? 23.817 15.197 -39.244 1.00 78.75 181 GLN A C 1
ATOM 1443 O O . GLN A 1 181 ? 24.666 14.311 -39.222 1.00 78.75 181 GLN A O 1
ATOM 1448 N N . THR A 1 182 ? 23.016 15.454 -38.208 1.00 82.00 182 THR A N 1
ATOM 1449 C CA . THR A 1 182 ? 23.078 14.734 -36.928 1.00 82.00 182 THR A CA 1
ATOM 1450 C C . THR A 1 182 ? 22.727 13.255 -37.086 1.00 82.00 182 THR A C 1
ATOM 1452 O O . THR A 1 182 ? 23.446 12.398 -36.582 1.00 82.00 182 THR A O 1
ATOM 1455 N N . ASP A 1 183 ? 21.676 12.956 -37.851 1.00 81.44 183 ASP A N 1
ATOM 1456 C CA . ASP A 1 183 ? 21.179 11.591 -38.058 1.00 81.44 183 ASP A CA 1
ATOM 1457 C C . ASP A 1 183 ? 22.162 10.782 -38.917 1.00 81.44 183 ASP A C 1
ATOM 1459 O O . ASP A 1 183 ? 22.470 9.630 -38.620 1.00 81.44 183 ASP A O 1
ATOM 1463 N N . ARG A 1 184 ? 22.736 11.414 -39.949 1.00 84.62 184 ARG A N 1
ATOM 1464 C CA . ARG A 1 184 ? 23.774 10.804 -40.790 1.00 84.62 184 ARG A CA 1
ATOM 1465 C C . ARG A 1 184 ? 25.026 10.453 -39.986 1.00 84.62 184 ARG A C 1
ATOM 1467 O O . ARG A 1 184 ? 25.587 9.378 -40.165 1.00 84.62 184 ARG A O 1
ATOM 1474 N N . LEU A 1 185 ? 25.468 11.365 -39.123 1.00 82.94 185 LEU A N 1
ATOM 1475 C CA . LEU A 1 185 ? 26.680 11.201 -38.323 1.00 82.94 185 LEU A CA 1
ATOM 1476 C C . LEU A 1 185 ? 26.516 10.092 -37.274 1.00 82.94 185 LEU A C 1
ATOM 1478 O O . LEU A 1 185 ? 27.443 9.312 -37.075 1.00 82.94 185 LEU A O 1
ATOM 1482 N N . ALA A 1 186 ? 25.323 9.966 -36.686 1.00 83.44 186 ALA A N 1
ATOM 1483 C CA . ALA A 1 186 ? 24.989 8.863 -35.789 1.00 83.44 186 ALA A CA 1
ATOM 1484 C C . ALA A 1 186 ? 25.077 7.497 -36.492 1.00 83.44 186 ALA A C 1
ATOM 1486 O O . ALA A 1 186 ? 25.656 6.565 -35.941 1.00 83.44 186 ALA A O 1
ATOM 1487 N N . LEU A 1 187 ? 24.565 7.390 -37.724 1.00 83.44 187 LEU A N 1
ATOM 1488 C CA . LEU A 1 187 ? 24.642 6.150 -38.504 1.00 83.44 187 LEU A CA 1
ATOM 1489 C C . LEU A 1 187 ? 26.089 5.780 -38.863 1.00 83.44 187 LEU A C 1
ATOM 1491 O O . LEU A 1 187 ? 26.473 4.626 -38.708 1.00 83.44 187 LEU A O 1
ATOM 1495 N N . VAL A 1 188 ? 26.912 6.746 -39.289 1.00 81.06 188 VAL A N 1
ATOM 1496 C CA . VAL A 1 188 ? 28.327 6.487 -39.623 1.00 81.06 188 VAL A CA 1
ATOM 1497 C C . VAL A 1 188 ? 29.109 6.011 -38.399 1.00 81.06 188 VAL A C 1
ATOM 1499 O O . VAL A 1 188 ? 29.810 5.014 -38.479 1.00 81.06 188 VAL A O 1
ATOM 1502 N N . MET A 1 189 ? 28.948 6.666 -37.246 1.00 81.81 189 MET A N 1
ATOM 1503 C CA . MET A 1 189 ? 29.657 6.275 -36.018 1.00 81.81 189 MET A CA 1
ATOM 1504 C C . MET A 1 189 ? 29.275 4.884 -35.501 1.00 81.81 189 MET A C 1
ATOM 1506 O O . MET A 1 189 ? 30.054 4.270 -34.775 1.00 81.81 189 MET A O 1
ATOM 1510 N N . TYR A 1 190 ? 28.070 4.416 -35.826 1.00 77.12 190 TYR A N 1
ATOM 1511 C CA . TYR A 1 190 ? 27.556 3.139 -35.346 1.00 77.12 190 TYR A CA 1
ATOM 1512 C C . TYR A 1 190 ? 27.968 1.953 -36.231 1.00 77.12 190 TYR A C 1
ATOM 1514 O O . TYR A 1 190 ? 28.201 0.871 -35.706 1.00 77.12 190 TYR A O 1
ATOM 1522 N N . PHE A 1 191 ? 28.071 2.148 -37.552 1.00 74.88 191 PHE A N 1
ATOM 1523 C CA . PHE A 1 191 ? 28.358 1.070 -38.513 1.00 74.88 191 PHE A CA 1
ATOM 1524 C C . PHE A 1 191 ? 29.810 1.028 -39.026 1.00 74.88 191 PHE A C 1
ATOM 1526 O O . PHE A 1 191 ? 30.155 0.091 -39.737 1.00 74.88 191 PHE A O 1
ATOM 1533 N N . ASP A 1 192 ? 30.650 2.012 -38.687 1.00 64.31 192 ASP A N 1
ATOM 1534 C CA . ASP A 1 192 ? 32.083 2.069 -39.047 1.00 64.31 192 ASP A CA 1
ATOM 1535 C C . ASP A 1 192 ? 33.004 1.501 -37.936 1.00 64.31 192 ASP A C 1
ATOM 1537 O O . ASP A 1 192 ? 34.158 1.912 -37.813 1.00 64.31 192 ASP A O 1
ATOM 1541 N N . GLN A 1 193 ? 32.487 0.594 -37.088 1.00 47.53 193 GLN A N 1
ATOM 1542 C CA . GLN A 1 193 ? 33.264 -0.167 -36.090 1.00 47.53 193 GLN A CA 1
ATOM 1543 C C . GLN A 1 193 ? 33.560 -1.590 -36.558 1.00 47.53 193 GLN A C 1
ATOM 1545 O O . GLN A 1 193 ? 32.630 -2.239 -37.086 1.00 47.53 193 GLN A O 1
#

Secondary structure (DSSP, 8-state):
----------------------------SSHHHHHHHHHHHHHHHHHHHTT-HHHHHHHHHHHHHHHHHHHHHHHHHTT----HHHHHHHHHHHHHHHHSTTTHHHHT-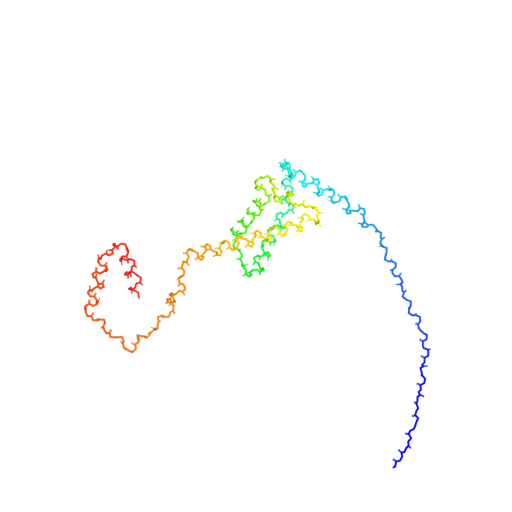-SSS-HHHHHHHHHHHHHHHHHHHHHHHHHHHS-SGGG--TT---SS--TT-----HHHHHHHHHHHHHS-HHHHHHHHHHH--

pLDDT: mean 76.98, std 20.38, range [37.41, 98.56]

Sequence (193 aa):
MTSTDFPVLDDPPSDAPTRRSSKVRHQSGKENQSGAGDQEERQFILLLLKRDPRSWNEFVERYERLIISRILATCRECSLSPPPDLIEECAAEVMAALFQGDLQGLRQFQGRSKLSTWLAVIVRRTTLNVLRRRQRDTEKICPNDSQFDIATVPEQPPEGARELPAEERTQLQACMAQLKQTDRLALVMYFDQ

Solvent-accessible surface area (backbone atoms only — not comparable to full-atom values): 12081 Å² total; per-residue (Å²): 136,84,90,80,86,89,77,93,77,81,86,79,88,76,90,71,89,78,82,74,77,78,76,78,74,79,87,74,82,70,72,77,60,54,59,55,55,55,51,51,53,52,52,52,50,54,39,44,75,67,66,37,68,65,47,47,52,53,47,48,72,71,38,46,67,56,48,54,54,41,43,55,49,48,34,49,76,67,78,42,85,75,56,71,70,54,53,52,51,39,48,52,50,38,51,42,57,37,53,48,86,86,28,55,48,57,70,67,61,80,74,90,58,58,68,70,61,54,47,52,52,51,38,41,54,45,35,52,50,52,53,54,49,52,52,53,50,51,50,62,78,49,70,68,60,85,80,60,74,79,88,68,70,69,98,55,80,62,96,77,73,66,76,74,52,71,68,59,54,52,51,50,52,56,54,53,67,73,46,55,70,69,61,44,51,54,50,49,70,67,71,75,113

Foldseek 3Di:
DDDDDDDDDDDDPDDDDPPPPPPPPPPPDDPVVVVVVLVVQVVLLVCVLVVPPVSVVVCCVVCVVLLLVLLCVLCVVVVHDDDPVLSVVLVVQLCCCQPPDSRVNSVPDPSPDRPSVSSSVSSNVSSVVSVVVVVVVVCVVVPCPVVDPVVDPPPDDPPPPDDDPPVVVVVVVVVLVPDDPVVSVVVCVVPVD